Protein AF-A0A971PA32-F1 (afdb_monomer_lite)

Secondary structure (DSSP, 8-state):
-------------------PPPP-------------------------S---HHHHHHHHHHHHHHHHHHHHHHHHHHHHHHHHHHHHHHHHHHHHHHHHHHHHHHHHHHHHHHHHHHHHHHHHHHHHHHHHHHHHHHHHHHHHHH--HHHHHHHHHHTS-PPPPPTT--------TT----------SSS--HHHHHHHHHHHHHHHT--

Sequence (211 aa):
MDRLKENHWDTKELHYSSGRPSVGHPYENELGMLYPVNGSVVLKPVFNPDYDPAEKKSRKDMEEKRLRRVALLRQYKQKERGVSKKRLKESLAVIIAVAIVTGMFSVVLFRQAQIASLNFQNNATQRRIDTIRQETAQIREGLILGTDLEMIRREAMERLGMQKPGSNQIISSAKVSGDKLITGDSDSSIDVSPEALAKAKEDLAKYFSND

Radius of gyration: 54.16 Å; chains: 1; bounding box: 131×69×129 Å

Structure (mmCIF, N/CA/C/O backbone):
data_AF-A0A971PA32-F1
#
_entry.id   AF-A0A971PA32-F1
#
loop_
_atom_site.group_PDB
_atom_site.id
_atom_site.type_symbol
_atom_site.label_atom_id
_atom_site.label_alt_id
_atom_site.label_comp_id
_atom_site.label_asym_id
_atom_site.label_entity_id
_atom_site.label_seq_id
_atom_site.pdbx_PDB_ins_code
_atom_site.Cartn_x
_atom_site.Cartn_y
_atom_site.Cartn_z
_atom_site.occupancy
_atom_site.B_iso_or_equiv
_atom_site.auth_seq_id
_atom_site.auth_comp_id
_atom_site.auth_asym_id
_atom_site.auth_atom_id
_atom_site.pdbx_PDB_model_num
ATOM 1 N N . MET A 1 1 ? 3.398 -46.990 -12.236 1.00 42.78 1 MET A N 1
ATOM 2 C CA . MET A 1 1 ? 2.849 -45.620 -12.298 1.00 42.78 1 MET A CA 1
ATOM 3 C C . MET A 1 1 ? 3.795 -44.699 -11.530 1.00 42.78 1 MET A C 1
ATOM 5 O O . MET A 1 1 ? 3.464 -44.211 -10.462 1.00 42.78 1 MET A O 1
ATOM 9 N N . ASP A 1 2 ? 5.094 -44.737 -11.833 1.00 49.19 2 ASP A N 1
ATOM 10 C CA . ASP A 1 2 ? 5.786 -44.076 -12.969 1.00 49.19 2 ASP A CA 1
ATOM 11 C C . ASP A 1 2 ? 5.981 -42.584 -12.665 1.00 49.19 2 ASP A C 1
ATOM 13 O O . ASP A 1 2 ? 5.059 -41.793 -12.789 1.00 49.19 2 ASP A O 1
ATOM 17 N N . ARG A 1 3 ? 7.067 -42.208 -11.972 1.00 45.94 3 ARG A N 1
ATOM 18 C CA . ARG A 1 3 ? 8.389 -41.818 -12.522 1.00 45.94 3 ARG A CA 1
ATOM 19 C C . ARG A 1 3 ? 8.317 -40.769 -13.644 1.00 45.94 3 ARG A C 1
ATOM 21 O O . ARG A 1 3 ? 8.244 -41.123 -14.812 1.00 45.94 3 ARG A O 1
ATOM 28 N N . LEU A 1 4 ? 8.524 -39.507 -13.272 1.00 60.78 4 LEU A N 1
ATOM 29 C CA . LEU A 1 4 ? 9.090 -38.437 -14.109 1.00 60.78 4 LEU A CA 1
ATOM 30 C C . LEU A 1 4 ? 1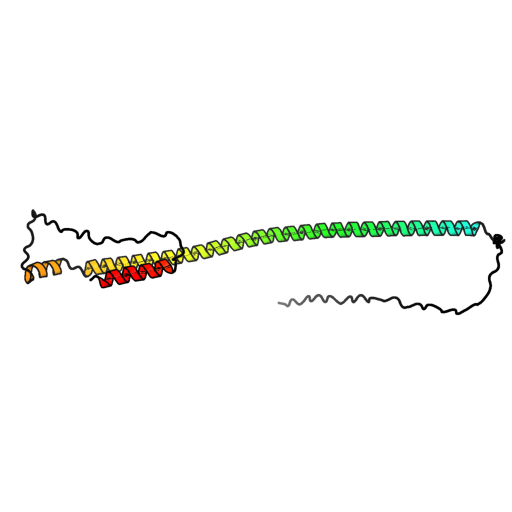0.077 -37.678 -13.192 1.00 60.78 4 LEU A C 1
ATOM 32 O O . LEU A 1 4 ? 9.632 -36.958 -12.306 1.00 60.78 4 LEU A O 1
ATOM 36 N N . LYS A 1 5 ? 11.372 -38.023 -13.091 1.00 55.06 5 LYS A N 1
ATOM 37 C CA . LYS A 1 5 ? 12.488 -37.769 -14.035 1.00 55.06 5 LYS A CA 1
ATOM 38 C C . LYS A 1 5 ? 12.437 -36.349 -14.607 1.00 55.06 5 LYS A C 1
ATOM 40 O O . LYS A 1 5 ? 11.559 -36.031 -15.395 1.00 55.06 5 LYS A O 1
ATOM 45 N N . GLU A 1 6 ? 13.193 -35.442 -13.988 1.00 51.97 6 GLU A N 1
ATOM 46 C CA . GLU A 1 6 ? 14.532 -35.005 -14.438 1.00 51.97 6 GLU A CA 1
ATOM 47 C C . GLU A 1 6 ? 14.468 -34.200 -15.736 1.00 51.97 6 GLU A C 1
ATOM 49 O O . GLU A 1 6 ? 14.174 -34.753 -16.784 1.00 51.97 6 GLU A O 1
ATOM 54 N N . ASN A 1 7 ? 14.807 -32.912 -15.655 1.00 55.75 7 ASN A N 1
ATOM 55 C CA . ASN A 1 7 ? 15.466 -32.180 -16.737 1.00 55.75 7 ASN A CA 1
ATOM 56 C C . ASN A 1 7 ? 16.301 -31.052 -16.123 1.00 55.75 7 ASN A C 1
ATOM 58 O O . ASN A 1 7 ? 15.887 -29.900 -16.006 1.00 55.75 7 ASN A O 1
ATOM 62 N N . HIS A 1 8 ? 17.484 -31.464 -15.678 1.00 45.81 8 HIS A N 1
ATOM 63 C CA . HIS A 1 8 ? 18.607 -30.634 -15.278 1.00 45.81 8 HIS A CA 1
ATOM 64 C C . HIS A 1 8 ? 19.266 -30.127 -16.570 1.00 45.81 8 HIS A C 1
ATOM 66 O O . HIS A 1 8 ? 19.929 -30.895 -17.264 1.00 45.81 8 HIS A O 1
ATOM 72 N N . TRP A 1 9 ? 19.055 -28.863 -16.940 1.00 54.72 9 TRP A N 1
ATOM 73 C CA . TRP A 1 9 ? 19.806 -28.266 -18.046 1.00 54.72 9 TRP A CA 1
ATOM 74 C C . TRP A 1 9 ? 21.094 -27.650 -17.509 1.00 54.72 9 TRP A C 1
ATOM 76 O O . TRP A 1 9 ? 21.122 -26.566 -16.935 1.00 54.72 9 TRP A O 1
ATOM 86 N N . ASP A 1 10 ? 22.142 -28.443 -17.688 1.00 52.53 10 ASP A N 1
ATOM 87 C CA . ASP A 1 10 ? 23.564 -28.155 -17.580 1.00 52.53 10 ASP A CA 1
ATOM 88 C C . ASP A 1 10 ? 23.972 -27.082 -18.613 1.00 52.53 10 ASP A C 1
ATOM 90 O O . ASP A 1 10 ? 24.213 -27.376 -19.787 1.00 52.53 10 ASP A O 1
ATOM 94 N N . THR A 1 11 ? 24.002 -25.807 -18.211 1.00 59.69 11 THR A N 1
ATOM 95 C CA . THR A 1 11 ? 24.609 -24.740 -19.021 1.00 59.69 11 THR A CA 1
ATOM 96 C C . THR A 1 11 ? 26.100 -24.680 -18.746 1.00 59.69 11 THR A C 1
ATOM 98 O O . THR A 1 11 ? 26.569 -23.969 -17.857 1.00 59.69 11 THR A O 1
ATOM 101 N N . LYS A 1 12 ? 26.822 -25.446 -19.561 1.00 57.75 12 LYS A N 1
ATOM 102 C CA . LYS A 1 12 ? 28.273 -25.433 -19.675 1.00 57.75 12 LYS A CA 1
ATOM 103 C C . LYS A 1 12 ? 28.801 -24.055 -20.069 1.00 57.75 12 LYS A C 1
ATOM 105 O O . LYS A 1 12 ? 28.351 -23.421 -21.021 1.00 57.75 12 LYS A O 1
ATOM 110 N N . GLU A 1 13 ? 29.792 -23.671 -19.286 1.00 52.81 13 GLU A N 1
ATOM 111 C CA . GLU A 1 13 ? 30.886 -22.735 -19.500 1.00 52.81 13 GLU A CA 1
ATOM 112 C C . GLU A 1 13 ? 31.172 -22.332 -20.957 1.00 52.81 13 GLU A C 1
ATOM 114 O O . GLU A 1 13 ? 31.497 -23.155 -21.811 1.00 52.81 13 GLU A O 1
ATOM 119 N N . LEU A 1 14 ? 31.205 -21.020 -21.198 1.00 57.50 14 LEU A N 1
ATOM 120 C CA . LEU A 1 14 ? 32.007 -20.427 -22.266 1.00 57.50 14 LEU A CA 1
ATOM 121 C C . LEU A 1 14 ? 32.913 -19.358 -21.652 1.00 57.50 14 LEU A C 1
ATOM 123 O O . LEU A 1 14 ? 32.605 -18.166 -21.629 1.00 57.50 14 LEU A O 1
ATOM 127 N N . HIS A 1 15 ? 34.052 -19.823 -21.139 1.00 49.38 15 HIS A N 1
ATOM 128 C CA . HIS A 1 15 ? 35.220 -19.003 -20.846 1.00 49.38 15 HIS A CA 1
ATOM 129 C C . HIS A 1 15 ? 35.745 -18.386 -22.152 1.00 49.38 15 HIS A C 1
ATOM 131 O O . HIS A 1 15 ? 36.401 -19.052 -22.953 1.00 49.38 15 HIS A O 1
ATOM 137 N N . TYR A 1 16 ? 35.483 -17.097 -22.374 1.00 52.44 16 TYR A N 1
ATOM 138 C CA . TYR A 1 16 ? 36.156 -16.344 -23.431 1.00 52.44 16 TYR A CA 1
ATOM 139 C C . TYR A 1 16 ? 37.547 -15.920 -22.948 1.00 52.44 16 TYR A C 1
ATOM 141 O O . TYR A 1 16 ? 37.713 -14.993 -22.157 1.00 52.44 16 TYR A O 1
ATOM 149 N N . SER A 1 17 ? 38.546 -16.646 -23.445 1.00 54.28 17 SER A N 1
ATOM 150 C CA . SER A 1 17 ? 39.972 -16.353 -23.334 1.00 54.28 17 SER A CA 1
ATOM 151 C C . SER A 1 17 ? 40.297 -14.983 -23.944 1.00 54.28 17 SER A C 1
ATOM 153 O O . SER A 1 17 ? 40.213 -14.776 -25.156 1.00 54.28 17 SER A O 1
ATOM 155 N N . SER A 1 18 ? 40.666 -14.024 -23.094 1.00 53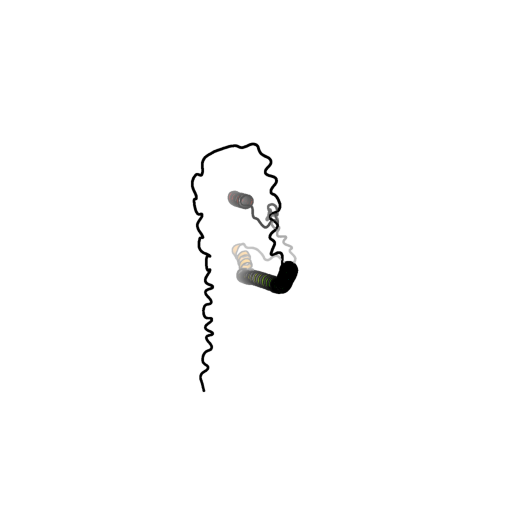.91 18 SER A N 1
ATOM 156 C CA . SER A 1 18 ? 41.221 -12.735 -23.497 1.00 53.91 18 SER A CA 1
ATOM 157 C C . SER A 1 18 ? 42.687 -12.913 -23.909 1.00 53.91 18 SER A C 1
ATOM 159 O O . SER A 1 18 ? 43.599 -12.789 -23.088 1.00 53.91 18 SER A O 1
ATOM 161 N N . GLY A 1 19 ? 42.920 -13.214 -25.186 1.00 51.59 19 GLY A N 1
ATOM 162 C CA . GLY A 1 19 ? 44.254 -13.194 -25.781 1.00 51.59 19 GLY A CA 1
ATOM 163 C C . GLY A 1 19 ? 44.817 -11.770 -25.815 1.00 51.59 19 GLY A C 1
ATOM 164 O O . GLY A 1 19 ? 44.317 -10.912 -26.541 1.00 51.59 19 GLY A O 1
ATOM 165 N N . ARG A 1 20 ? 45.863 -11.519 -25.021 1.00 56.06 20 ARG A N 1
ATOM 166 C CA . ARG A 1 20 ? 46.717 -10.327 -25.126 1.00 56.06 20 ARG A CA 1
ATOM 167 C C . ARG A 1 20 ? 47.599 -10.455 -26.378 1.00 56.06 20 ARG A C 1
ATOM 169 O O . ARG A 1 20 ? 48.248 -11.490 -26.517 1.00 56.06 20 ARG A O 1
ATOM 176 N N . PRO A 1 21 ? 47.699 -9.446 -27.257 1.00 57.38 21 PRO A N 1
ATOM 177 C CA . PRO A 1 21 ? 48.760 -9.417 -28.254 1.00 57.38 21 PRO A CA 1
ATOM 178 C C . PRO A 1 21 ? 50.098 -9.063 -27.593 1.00 57.38 21 PRO A C 1
ATOM 180 O O . PRO A 1 21 ? 50.196 -8.122 -26.802 1.00 57.38 21 PRO A O 1
ATOM 183 N N . SER A 1 22 ? 51.108 -9.873 -27.905 1.00 56.53 22 SER A N 1
ATOM 184 C CA . SER A 1 22 ? 52.475 -9.782 -27.414 1.00 56.53 22 SER A CA 1
ATOM 185 C C . SER A 1 22 ? 53.249 -8.612 -28.020 1.00 56.53 22 SER A C 1
ATOM 187 O O . SER A 1 22 ? 53.037 -8.196 -29.156 1.00 56.53 22 SER A O 1
ATOM 189 N N . VAL A 1 23 ? 54.194 -8.160 -27.207 1.00 54.50 23 VAL A N 1
ATOM 190 C CA . VAL A 1 23 ? 55.272 -7.195 -27.416 1.00 54.50 23 VAL A CA 1
ATOM 191 C C . VAL A 1 23 ? 56.055 -7.443 -28.715 1.00 54.50 23 VAL A C 1
ATOM 193 O O . VAL A 1 23 ? 56.453 -8.570 -28.996 1.00 54.50 23 VAL A O 1
ATOM 196 N N . GLY A 1 24 ? 56.319 -6.370 -29.465 1.00 47.28 24 GLY A N 1
ATOM 197 C CA . GLY A 1 24 ? 57.355 -6.292 -30.497 1.00 47.28 24 GLY A CA 1
ATOM 198 C C . GLY A 1 24 ? 58.313 -5.151 -30.150 1.00 47.28 24 GLY A C 1
ATOM 199 O O . GLY A 1 24 ? 57.875 -4.020 -29.959 1.00 47.28 24 GLY A O 1
ATOM 200 N N . HIS A 1 25 ? 59.589 -5.495 -29.995 1.00 52.44 25 HIS A N 1
ATOM 201 C CA . HIS A 1 25 ? 60.685 -4.676 -29.474 1.00 52.44 25 HIS A CA 1
ATOM 202 C C . HIS A 1 25 ? 61.025 -3.424 -30.311 1.00 52.44 25 HIS A C 1
ATOM 204 O O . HIS A 1 25 ? 60.922 -3.472 -31.538 1.00 52.44 25 HIS A O 1
ATOM 210 N N . PRO A 1 26 ? 61.528 -2.348 -29.672 1.00 47.47 26 PRO A N 1
ATOM 211 C CA . PRO A 1 26 ? 62.292 -1.298 -30.334 1.00 47.47 26 PRO A CA 1
ATOM 212 C C . PRO A 1 26 ? 63.748 -1.759 -30.512 1.00 47.47 26 PRO A C 1
ATOM 214 O O . PRO A 1 26 ? 64.411 -2.117 -29.542 1.00 47.47 26 PRO A O 1
ATOM 217 N N . TYR A 1 27 ? 64.246 -1.772 -31.745 1.00 54.97 27 TYR A N 1
ATOM 218 C CA . TYR A 1 27 ? 65.678 -1.905 -32.016 1.00 54.97 27 TYR A CA 1
ATOM 219 C C . TYR A 1 27 ? 66.334 -0.536 -31.838 1.00 54.97 27 TYR A C 1
ATOM 221 O O . TYR A 1 27 ? 66.024 0.421 -32.551 1.00 54.97 27 TYR A O 1
ATOM 229 N N . GLU A 1 28 ? 67.214 -0.476 -30.845 1.00 45.22 28 GLU A N 1
ATOM 230 C CA . GLU A 1 28 ? 68.300 0.485 -30.722 1.00 45.22 28 GLU A CA 1
ATOM 231 C C . GLU A 1 28 ? 69.225 0.354 -31.931 1.00 45.22 28 GLU A C 1
ATOM 233 O O . GLU A 1 28 ? 69.790 -0.714 -32.149 1.00 45.22 28 GLU A O 1
ATOM 238 N N . ASN A 1 29 ? 69.438 1.445 -32.665 1.00 53.19 29 ASN A N 1
ATOM 239 C CA . ASN A 1 29 ? 70.636 1.603 -33.479 1.00 53.19 29 ASN A CA 1
ATOM 240 C C . ASN A 1 29 ? 71.317 2.902 -33.039 1.00 53.19 29 ASN A C 1
ATOM 242 O O . ASN A 1 29 ? 70.805 4.002 -33.260 1.00 53.19 29 ASN A O 1
ATOM 246 N N . GLU A 1 30 ? 72.451 2.731 -32.368 1.00 44.03 30 GLU A N 1
ATOM 247 C CA . GLU A 1 30 ? 73.356 3.774 -31.913 1.00 44.03 30 GLU A CA 1
ATOM 248 C C . GLU A 1 30 ? 74.009 4.556 -33.066 1.00 44.03 30 GLU A C 1
ATOM 250 O O . GLU A 1 30 ? 74.267 4.036 -34.150 1.00 44.03 30 GLU A O 1
ATOM 255 N N . LEU A 1 31 ? 74.295 5.825 -32.759 1.00 51.50 31 LEU A N 1
ATOM 256 C CA . LEU A 1 31 ? 75.411 6.658 -33.217 1.00 51.50 31 LEU A CA 1
ATOM 257 C C . LEU A 1 31 ? 76.049 6.366 -34.592 1.00 51.50 31 LEU A C 1
ATOM 259 O O . LEU A 1 31 ? 77.024 5.631 -34.721 1.00 51.50 31 LEU A O 1
ATOM 263 N N . GLY A 1 32 ? 75.631 7.161 -35.579 1.00 45.06 32 GLY A N 1
ATOM 264 C CA . GLY A 1 32 ? 76.468 7.598 -36.697 1.00 45.06 32 GLY A CA 1
ATOM 265 C C . GLY A 1 32 ? 76.735 9.097 -36.578 1.00 45.06 32 GLY A C 1
ATOM 266 O O . GLY A 1 32 ? 75.875 9.921 -36.874 1.00 45.06 32 GLY A O 1
ATOM 267 N N . MET A 1 33 ? 77.918 9.437 -36.082 1.00 46.09 33 MET A N 1
ATOM 268 C CA . MET A 1 33 ? 78.450 10.790 -35.950 1.00 46.09 33 MET A CA 1
ATOM 269 C C . MET A 1 33 ? 78.760 11.421 -37.332 1.00 46.09 33 MET A C 1
ATOM 271 O O . MET A 1 33 ? 79.215 10.721 -38.231 1.00 46.09 33 MET A O 1
ATOM 275 N N . LEU A 1 34 ? 78.644 12.758 -37.406 1.00 40.59 34 LEU A N 1
ATOM 276 C CA . LEU A 1 34 ? 79.416 13.704 -38.246 1.00 40.59 34 LEU A CA 1
ATOM 277 C C . LEU A 1 34 ? 78.994 14.027 -39.707 1.00 40.59 34 LEU A C 1
ATOM 279 O O . LEU A 1 34 ? 79.259 13.288 -40.647 1.00 40.59 34 LEU A O 1
ATOM 283 N N . TYR A 1 35 ? 78.452 15.243 -39.882 1.00 45.59 35 TYR A N 1
ATOM 284 C CA . TYR A 1 35 ? 79.022 16.429 -40.578 1.00 45.59 35 TYR A CA 1
ATOM 285 C C . TYR A 1 35 ? 77.940 17.234 -41.331 1.00 45.59 35 TYR A C 1
ATOM 287 O O . TYR A 1 35 ? 77.071 16.649 -41.976 1.00 45.59 35 TYR A O 1
ATOM 295 N N . PRO A 1 36 ? 77.986 18.582 -41.293 1.00 62.78 36 PRO A N 1
ATOM 296 C CA . PRO A 1 36 ? 77.083 19.427 -42.058 1.00 62.78 36 PRO A CA 1
ATOM 297 C C . PRO A 1 36 ? 77.660 19.673 -43.455 1.00 62.78 36 PRO A C 1
ATOM 299 O O . PRO A 1 36 ? 78.808 20.092 -43.588 1.00 62.78 36 PRO A O 1
ATOM 302 N N . VAL A 1 37 ? 76.856 19.495 -44.501 1.00 48.84 37 VAL A N 1
ATOM 303 C CA . VAL A 1 37 ? 77.174 20.051 -45.820 1.00 48.84 37 VAL A CA 1
ATOM 304 C C . VAL A 1 37 ? 75.933 20.736 -46.366 1.00 48.84 37 VAL A C 1
ATOM 306 O O . VAL A 1 37 ? 74.958 20.108 -46.770 1.00 48.84 37 VAL A O 1
ATOM 309 N N . ASN A 1 38 ? 76.006 22.066 -46.340 1.00 53.59 38 ASN A N 1
ATOM 310 C CA . ASN A 1 38 ? 75.235 22.961 -47.183 1.00 53.59 38 ASN A CA 1
ATOM 311 C C . ASN A 1 38 ? 75.319 22.466 -48.628 1.00 53.59 38 ASN A C 1
ATOM 313 O O . ASN A 1 38 ? 76.373 22.515 -49.259 1.00 53.59 38 ASN A O 1
ATOM 317 N N . GLY A 1 39 ? 74.201 21.994 -49.146 1.00 47.22 39 GLY A N 1
ATOM 318 C CA . GLY A 1 39 ? 74.078 21.574 -50.525 1.00 47.22 39 GLY A CA 1
ATOM 319 C C . GLY A 1 39 ? 72.635 21.192 -50.741 1.00 47.22 39 GLY A C 1
ATOM 320 O O . GLY A 1 39 ? 72.145 20.238 -50.144 1.00 47.22 39 GLY A O 1
ATOM 321 N N . SER A 1 40 ? 71.931 21.965 -51.555 1.00 53.31 40 SER A N 1
ATOM 322 C CA . SER A 1 40 ? 70.645 21.582 -52.113 1.00 53.31 40 SER A CA 1
ATOM 323 C C . SER A 1 40 ? 70.826 20.267 -52.872 1.00 53.31 40 SER A C 1
ATOM 325 O O . SER A 1 40 ? 71.133 20.247 -54.064 1.00 53.31 40 SER A O 1
ATOM 327 N N . VAL A 1 41 ? 70.642 19.143 -52.177 1.00 49.53 41 VAL A N 1
ATOM 328 C CA . VAL A 1 41 ? 70.475 17.846 -52.821 1.00 49.53 41 VAL A CA 1
ATOM 329 C C . VAL A 1 41 ? 69.098 17.893 -53.459 1.00 49.53 41 VAL A C 1
ATOM 331 O O . VAL A 1 41 ? 68.083 17.519 -52.873 1.00 49.53 41 VAL A O 1
ATOM 334 N N . VAL A 1 42 ? 69.064 18.423 -54.678 1.00 57.16 42 VAL A N 1
ATOM 335 C CA . VAL A 1 42 ? 68.014 18.122 -55.636 1.00 57.16 42 VAL A CA 1
ATOM 336 C C . VAL A 1 42 ? 68.048 16.606 -55.780 1.00 57.16 42 VAL A C 1
ATOM 338 O O . VAL A 1 42 ? 68.897 16.059 -56.485 1.00 57.16 42 VAL A O 1
ATOM 341 N N . LEU A 1 43 ? 67.165 15.922 -55.050 1.00 53.62 43 LEU A N 1
ATOM 342 C CA . LEU A 1 43 ? 66.815 14.536 -55.311 1.00 53.62 43 LEU A CA 1
ATOM 343 C C . LEU A 1 43 ? 66.316 14.512 -56.753 1.00 53.62 43 LEU A C 1
ATOM 345 O O . LEU A 1 43 ? 65.156 14.817 -57.030 1.00 53.62 43 LEU A O 1
ATOM 349 N N . LYS A 1 44 ? 67.221 14.217 -57.693 1.00 53.50 44 LYS A N 1
ATOM 350 C CA . LYS A 1 44 ? 66.822 13.819 -59.036 1.00 53.50 44 LYS A CA 1
ATOM 351 C C . LYS A 1 44 ? 65.817 12.688 -58.832 1.00 53.50 44 LYS A C 1
ATOM 353 O O . LYS A 1 44 ? 66.129 11.771 -58.066 1.00 53.50 44 LYS A O 1
ATOM 358 N N . PRO A 1 45 ? 64.620 12.751 -59.442 1.00 57.69 45 PRO A N 1
ATOM 359 C CA . PRO A 1 45 ? 63.708 11.628 -59.377 1.00 57.69 45 PRO A CA 1
ATOM 360 C C . PRO A 1 45 ? 64.492 10.423 -59.881 1.00 57.69 45 PRO A C 1
ATOM 362 O O . PRO A 1 45 ? 64.990 10.436 -61.008 1.00 57.69 45 PRO A O 1
ATOM 365 N N . VAL A 1 46 ? 64.672 9.423 -59.019 1.00 55.41 46 VAL A N 1
ATOM 366 C CA . VAL A 1 46 ? 65.133 8.112 -59.454 1.00 55.41 46 VAL A CA 1
ATOM 367 C C . VAL A 1 46 ? 64.041 7.635 -60.397 1.00 55.41 46 VAL A C 1
ATOM 369 O O . VAL A 1 46 ? 62.964 7.215 -59.977 1.00 55.41 46 VAL A O 1
ATOM 372 N N . PHE A 1 47 ? 64.274 7.842 -61.689 1.00 58.09 47 PHE A N 1
ATOM 373 C CA . PHE A 1 47 ? 63.485 7.254 -62.745 1.00 58.09 47 PHE A CA 1
ATOM 374 C C . PHE A 1 47 ? 63.764 5.762 -62.651 1.00 58.09 47 PHE A C 1
ATOM 376 O O . PHE A 1 47 ? 64.776 5.293 -63.159 1.00 58.09 47 PHE A O 1
ATOM 383 N N . ASN A 1 48 ? 62.918 5.048 -61.908 1.00 56.97 48 ASN A N 1
ATOM 384 C CA . ASN A 1 48 ? 62.855 3.599 -61.982 1.00 56.97 48 ASN A CA 1
ATOM 385 C C . ASN A 1 48 ? 62.390 3.271 -63.408 1.00 56.97 48 ASN A C 1
ATOM 387 O O . ASN A 1 48 ? 61.239 3.583 -63.732 1.00 56.97 48 ASN A O 1
ATOM 391 N N . PRO A 1 49 ? 63.248 2.692 -64.266 1.00 55.00 49 PRO A N 1
ATOM 392 C CA . PRO A 1 49 ? 62.875 2.373 -65.641 1.00 55.00 49 PRO A CA 1
ATOM 393 C C . PRO A 1 49 ? 61.884 1.201 -65.725 1.00 55.00 49 PRO A C 1
ATOM 395 O O . PRO A 1 49 ? 61.307 0.977 -66.781 1.00 55.00 49 PRO A O 1
ATOM 398 N N . ASP A 1 50 ? 61.592 0.538 -64.605 1.00 58.12 50 ASP A N 1
ATOM 399 C CA . ASP A 1 50 ? 60.617 -0.551 -64.509 1.00 58.12 50 ASP A CA 1
ATOM 400 C C . ASP A 1 50 ? 59.250 -0.056 -64.011 1.00 58.12 50 ASP A C 1
ATOM 402 O O . ASP A 1 50 ? 58.608 -0.660 -63.152 1.00 58.12 50 ASP A O 1
ATOM 406 N N . TYR A 1 51 ? 58.798 1.098 -64.509 1.00 61.47 51 TYR A N 1
ATOM 407 C CA . TYR A 1 51 ? 57.433 1.549 -64.258 1.00 61.47 51 TYR A CA 1
ATOM 408 C C . TYR A 1 51 ? 56.469 0.842 -65.211 1.00 61.47 51 TYR A C 1
ATOM 410 O O . TYR A 1 51 ? 56.116 1.377 -66.263 1.00 61.47 51 TYR A O 1
ATOM 418 N N . ASP A 1 52 ? 56.028 -0.357 -64.833 1.00 66.19 52 ASP A N 1
ATOM 419 C CA . ASP A 1 52 ? 54.954 -1.040 -65.545 1.00 66.19 52 ASP A CA 1
ATOM 420 C C . ASP A 1 52 ? 53.613 -0.319 -65.264 1.00 66.19 52 ASP A C 1
ATOM 422 O O . ASP A 1 52 ? 53.125 -0.301 -64.123 1.00 66.19 52 ASP A O 1
ATOM 426 N N . PRO A 1 53 ? 52.968 0.304 -66.273 1.00 68.50 53 PRO A N 1
ATOM 427 C CA . PRO A 1 53 ? 51.670 0.955 -66.100 1.00 68.50 53 PRO A CA 1
ATOM 428 C C . PRO A 1 53 ? 50.576 -0.006 -65.597 1.00 68.50 53 PRO A C 1
ATOM 430 O O . PRO A 1 53 ? 49.587 0.458 -65.007 1.00 68.50 53 PRO A O 1
ATOM 433 N N . ALA A 1 54 ? 50.746 -1.322 -65.769 1.00 72.12 54 ALA A N 1
ATOM 434 C CA . ALA A 1 54 ? 49.847 -2.334 -65.226 1.00 72.12 54 ALA A CA 1
ATOM 435 C C . ALA A 1 54 ? 49.879 -2.385 -63.686 1.00 72.12 54 ALA A C 1
ATOM 437 O O . ALA A 1 54 ? 48.824 -2.515 -63.051 1.00 72.12 54 ALA A O 1
ATOM 438 N N . GLU A 1 55 ? 51.042 -2.181 -63.059 1.00 71.56 55 GLU A N 1
ATOM 439 C CA . GLU A 1 55 ? 51.164 -2.175 -61.598 1.00 71.56 55 GLU A CA 1
ATOM 440 C C . GLU A 1 55 ? 50.454 -0.974 -60.961 1.00 71.56 55 GLU A C 1
ATOM 442 O O . GLU A 1 55 ? 49.796 -1.112 -59.925 1.00 71.56 55 GLU A O 1
ATOM 447 N N . LYS A 1 56 ? 50.494 0.208 -61.595 1.00 73.88 56 LYS A N 1
ATOM 448 C CA . LYS A 1 56 ? 49.771 1.397 -61.098 1.00 73.88 56 LYS A CA 1
ATOM 449 C C . LYS A 1 56 ? 48.262 1.163 -61.066 1.00 73.88 56 LYS A C 1
ATOM 451 O O . LYS A 1 56 ? 47.593 1.569 -60.113 1.00 73.88 56 LYS A O 1
ATOM 456 N N . LYS A 1 57 ? 47.725 0.530 -62.112 1.00 77.81 57 LYS A N 1
ATOM 457 C CA . LYS A 1 57 ? 46.297 0.214 -62.210 1.00 77.81 57 LYS A CA 1
ATOM 458 C C . LYS A 1 57 ? 45.897 -0.809 -61.146 1.00 77.81 57 LYS A C 1
ATOM 460 O O . LYS A 1 57 ? 44.943 -0.572 -60.413 1.00 77.81 57 LYS A O 1
ATOM 465 N N . SER A 1 58 ? 46.705 -1.856 -60.967 1.00 79.88 58 SER A N 1
ATOM 466 C CA . SER A 1 58 ? 46.502 -2.869 -59.924 1.00 79.88 58 SER A CA 1
ATOM 467 C C . SER A 1 58 ? 46.506 -2.277 -58.504 1.00 79.88 58 SER A C 1
ATOM 469 O O . SER A 1 58 ? 45.646 -2.610 -57.685 1.00 79.88 58 SER A O 1
ATOM 471 N N . ARG A 1 59 ? 47.411 -1.329 -58.211 1.00 79.25 59 ARG A N 1
ATOM 472 C CA . ARG A 1 59 ? 47.455 -0.633 -56.909 1.00 79.25 59 ARG A CA 1
ATOM 473 C C . ARG A 1 59 ? 46.211 0.224 -56.666 1.00 79.25 59 ARG A C 1
ATOM 475 O O . ARG A 1 59 ? 45.631 0.133 -55.586 1.00 79.25 59 ARG A O 1
ATOM 482 N N . LYS A 1 60 ? 45.755 0.980 -57.671 1.00 82.38 60 LYS A N 1
ATOM 483 C CA . LYS A 1 60 ? 44.508 1.762 -57.585 1.00 82.38 60 LYS A CA 1
ATOM 484 C C . LYS A 1 60 ? 43.283 0.868 -57.386 1.00 82.38 60 LYS A C 1
ATOM 486 O O . LYS A 1 60 ? 42.486 1.119 -56.487 1.00 82.38 60 LYS A O 1
ATOM 491 N N . ASP A 1 61 ? 43.182 -0.223 -58.140 1.00 85.94 61 ASP A N 1
ATOM 492 C CA . ASP A 1 61 ? 42.079 -1.180 -58.015 1.00 85.94 61 ASP A CA 1
ATOM 493 C C . ASP A 1 61 ? 42.072 -1.857 -56.631 1.00 85.94 61 ASP A C 1
ATOM 495 O O . ASP A 1 61 ? 41.012 -2.123 -56.052 1.00 85.94 61 ASP A O 1
ATOM 499 N N . MET A 1 62 ? 43.251 -2.127 -56.061 1.00 82.69 62 MET A N 1
ATOM 500 C CA . MET A 1 62 ? 43.384 -2.674 -54.710 1.00 82.69 62 MET A CA 1
ATOM 501 C C . MET A 1 62 ? 42.976 -1.656 -53.637 1.00 82.69 62 MET A C 1
ATOM 503 O O . MET A 1 62 ? 42.288 -2.025 -52.679 1.00 82.69 62 MET A O 1
ATOM 507 N N . GLU A 1 63 ? 43.357 -0.389 -53.786 1.00 87.06 63 GLU A N 1
ATOM 508 C CA . GLU A 1 63 ? 42.944 0.696 -52.888 1.00 87.06 63 GLU A CA 1
ATOM 509 C C . GLU A 1 63 ? 41.433 0.931 -52.939 1.00 87.06 63 GLU A C 1
ATOM 511 O O . GLU A 1 63 ? 40.789 0.997 -51.888 1.00 87.06 63 GLU A O 1
ATOM 516 N N . GLU A 1 64 ? 40.833 0.941 -54.128 1.00 87.69 64 GLU A N 1
ATOM 517 C CA . GLU A 1 64 ? 39.381 1.051 -54.278 1.00 87.69 64 GLU A CA 1
ATOM 518 C C . GLU A 1 64 ? 38.647 -0.120 -53.615 1.00 87.69 64 GLU A C 1
ATOM 520 O O . GLU A 1 64 ? 37.668 0.082 -52.889 1.00 87.69 64 GLU A O 1
ATOM 525 N N . LYS A 1 65 ? 39.139 -1.354 -53.789 1.00 88.19 65 LYS A N 1
ATOM 526 C CA . LYS A 1 65 ? 38.581 -2.535 -53.108 1.00 88.19 65 LYS A CA 1
ATOM 527 C C . LYS A 1 65 ? 38.702 -2.422 -51.587 1.00 88.19 65 LYS A C 1
ATOM 529 O O . LYS A 1 65 ? 37.753 -2.766 -50.876 1.00 88.19 65 LYS A O 1
ATOM 534 N N . ARG A 1 66 ? 39.826 -1.911 -51.070 1.00 87.06 66 ARG A N 1
ATOM 535 C CA . ARG A 1 66 ? 40.026 -1.670 -49.628 1.00 87.06 66 ARG A CA 1
ATOM 536 C C . ARG A 1 66 ? 39.052 -0.621 -49.096 1.00 87.06 66 ARG A C 1
ATOM 538 O O . ARG A 1 66 ? 38.399 -0.872 -48.084 1.00 87.06 66 ARG A O 1
ATOM 545 N N . LEU A 1 67 ? 38.893 0.502 -49.793 1.00 90.12 67 LEU A N 1
ATOM 546 C CA . LEU A 1 67 ? 37.965 1.570 -49.413 1.00 90.12 67 LEU A CA 1
ATOM 547 C C . LEU A 1 67 ? 36.511 1.088 -49.414 1.00 90.12 67 LEU A C 1
ATOM 549 O O . LEU A 1 67 ? 35.793 1.315 -48.437 1.00 90.12 67 LEU A O 1
ATOM 553 N N . ARG A 1 68 ? 36.096 0.336 -50.443 1.00 88.69 68 ARG A N 1
ATOM 554 C CA . ARG A 1 68 ? 34.763 -0.291 -50.496 1.00 88.69 68 ARG A CA 1
ATOM 555 C C . ARG A 1 68 ? 34.542 -1.252 -49.327 1.00 88.69 68 ARG A C 1
ATOM 557 O O . ARG A 1 68 ? 33.478 -1.227 -48.708 1.00 88.69 68 ARG A O 1
ATOM 564 N N . ARG A 1 69 ? 35.553 -2.052 -48.968 1.00 87.31 69 ARG A N 1
ATOM 565 C CA . ARG A 1 69 ? 35.484 -2.980 -47.827 1.00 87.31 69 ARG A CA 1
ATOM 566 C C . ARG A 1 69 ? 35.348 -2.241 -46.495 1.00 87.31 69 ARG A C 1
ATOM 568 O O . ARG A 1 69 ? 34.512 -2.611 -45.675 1.00 87.31 69 ARG A O 1
ATOM 575 N N . VAL A 1 70 ? 36.119 -1.173 -46.288 1.00 90.12 70 VAL A N 1
ATOM 576 C CA . VAL A 1 70 ? 36.041 -0.343 -45.074 1.00 90.12 70 VAL A CA 1
ATOM 577 C C . VAL A 1 70 ? 34.692 0.375 -44.978 1.00 90.12 70 VAL A C 1
ATOM 579 O O . VAL A 1 70 ? 34.102 0.416 -43.897 1.00 90.12 70 VAL A O 1
ATOM 582 N N . ALA A 1 71 ? 34.169 0.897 -46.090 1.00 89.12 71 ALA A N 1
ATOM 583 C CA . ALA A 1 71 ? 32.852 1.528 -46.137 1.00 89.12 71 ALA A CA 1
ATOM 584 C C . ALA A 1 71 ? 31.730 0.535 -45.786 1.00 89.12 71 ALA A C 1
ATOM 586 O O . ALA A 1 71 ? 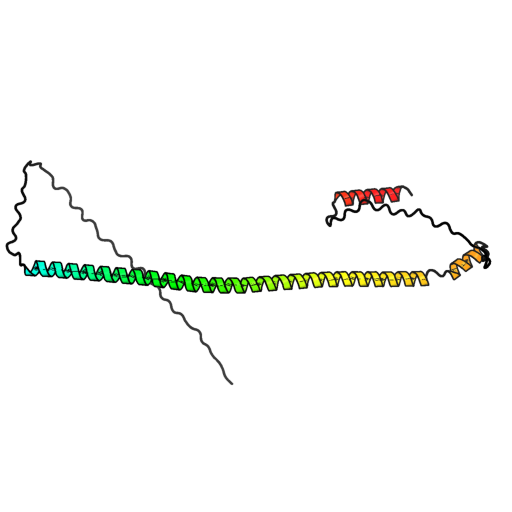30.883 0.848 -44.948 1.00 89.12 71 ALA A O 1
ATOM 587 N N . LEU A 1 72 ? 31.775 -0.684 -46.337 1.00 88.12 72 LEU A N 1
ATOM 588 C CA . LEU A 1 72 ? 30.851 -1.765 -45.980 1.00 88.12 72 LEU A CA 1
ATOM 589 C C . LEU A 1 72 ? 30.912 -2.087 -44.484 1.00 88.12 72 LEU A C 1
ATOM 591 O O . LEU A 1 72 ? 29.880 -2.088 -43.817 1.00 88.12 72 LEU A O 1
ATOM 595 N N . LEU A 1 73 ? 32.109 -2.286 -43.925 1.00 86.31 73 LEU A N 1
ATOM 596 C CA . LEU A 1 73 ? 32.278 -2.575 -42.496 1.00 86.31 73 LEU A CA 1
ATOM 597 C C . LEU A 1 73 ? 31.746 -1.446 -41.600 1.00 86.31 73 LEU A C 1
ATOM 599 O O . LEU A 1 73 ? 31.151 -1.717 -40.556 1.00 86.31 73 LEU A O 1
ATOM 603 N N . ARG A 1 74 ? 31.917 -0.178 -42.000 1.00 83.81 74 ARG A N 1
ATOM 604 C CA . ARG A 1 74 ? 31.330 0.967 -41.284 1.00 83.81 74 ARG A CA 1
ATOM 605 C C . ARG A 1 74 ? 29.803 0.936 -41.323 1.00 83.81 74 ARG A C 1
ATOM 607 O O . ARG A 1 74 ? 29.185 1.161 -40.285 1.00 83.81 74 ARG A O 1
ATOM 614 N N . GLN A 1 75 ? 29.202 0.615 -42.469 1.00 82.12 75 GLN A N 1
ATOM 615 C CA . GLN A 1 75 ? 27.747 0.477 -42.581 1.00 82.12 75 GLN A CA 1
ATOM 616 C C . GLN A 1 75 ? 27.212 -0.682 -41.730 1.00 82.12 75 GLN A C 1
ATOM 618 O O . GLN A 1 75 ? 26.210 -0.506 -41.037 1.00 82.12 75 GLN A O 1
ATOM 623 N N . TYR A 1 76 ? 27.889 -1.835 -41.713 1.00 79.50 76 TYR A N 1
ATOM 624 C CA . TYR A 1 76 ? 27.516 -2.959 -40.846 1.00 79.50 76 TYR A CA 1
ATOM 625 C C . TYR A 1 76 ? 27.590 -2.579 -39.362 1.00 79.50 76 TYR A C 1
ATOM 627 O O . TYR A 1 76 ? 26.595 -2.722 -38.654 1.00 79.50 76 TYR A O 1
ATOM 635 N N . LYS A 1 77 ? 28.692 -1.962 -38.912 1.00 77.56 77 LYS A N 1
ATOM 636 C CA . LYS A 1 77 ? 28.825 -1.480 -37.523 1.00 77.56 77 LYS A CA 1
ATOM 637 C C . LYS A 1 77 ? 27.763 -0.442 -37.142 1.00 77.56 77 LYS A C 1
ATOM 639 O O . LYS A 1 77 ? 27.300 -0.416 -36.003 1.00 77.56 77 LYS A O 1
ATOM 644 N N . GLN A 1 78 ? 27.370 0.437 -38.066 1.00 75.06 78 GLN A N 1
ATOM 645 C CA . GLN A 1 78 ? 26.296 1.406 -37.820 1.00 75.06 78 GLN A CA 1
ATOM 646 C C . GLN A 1 78 ? 24.926 0.726 -37.707 1.00 75.06 78 GLN A C 1
ATOM 648 O O . GLN A 1 78 ? 24.156 1.064 -36.804 1.00 75.06 78 GLN A O 1
ATOM 653 N N . LYS A 1 79 ? 24.637 -0.260 -38.565 1.00 71.06 79 LYS A N 1
ATOM 654 C CA . LYS A 1 79 ? 23.405 -1.059 -38.492 1.00 71.06 79 LYS A CA 1
ATOM 655 C C . LYS A 1 79 ? 23.329 -1.853 -37.185 1.00 71.06 79 LYS A C 1
ATOM 657 O O . LYS A 1 79 ? 22.299 -1.796 -36.521 1.00 71.06 79 LYS A O 1
ATOM 662 N N . GLU A 1 80 ? 24.416 -2.490 -36.756 1.00 69.88 80 GLU A N 1
ATOM 663 C CA . GLU A 1 80 ? 24.487 -3.216 -35.476 1.00 69.88 80 GLU A CA 1
ATOM 664 C C . GLU A 1 80 ? 24.207 -2.306 -34.272 1.00 69.88 80 GLU A C 1
ATOM 666 O O . GLU A 1 80 ? 23.384 -2.632 -33.413 1.00 69.88 80 GLU A O 1
ATOM 671 N N . ARG A 1 81 ? 24.818 -1.112 -34.238 1.00 68.75 81 ARG A N 1
ATOM 672 C CA . ARG A 1 81 ? 24.558 -0.113 -33.186 1.00 68.75 81 ARG A CA 1
ATOM 673 C C . ARG A 1 81 ? 23.106 0.370 -33.194 1.00 68.75 81 ARG A C 1
ATOM 675 O O . ARG A 1 81 ? 22.537 0.608 -32.129 1.00 68.75 81 ARG A O 1
ATOM 682 N N . GLY A 1 82 ? 22.503 0.510 -34.373 1.00 66.94 82 GLY A N 1
ATOM 683 C CA . GLY A 1 82 ? 21.094 0.876 -34.522 1.00 66.94 82 GLY A CA 1
ATOM 684 C C . GLY A 1 82 ? 20.141 -0.209 -34.017 1.00 66.94 82 GLY A C 1
ATOM 685 O O . GLY A 1 82 ? 19.187 0.100 -33.304 1.00 66.94 82 GLY A O 1
ATOM 686 N N . VAL A 1 83 ? 20.417 -1.476 -34.336 1.00 66.94 83 VAL A N 1
ATOM 687 C CA . VAL A 1 83 ? 19.603 -2.624 -33.902 1.00 66.94 83 VAL A CA 1
ATOM 688 C C . VAL A 1 83 ? 19.704 -2.830 -32.389 1.00 66.94 83 VAL A C 1
ATOM 690 O O . VAL A 1 83 ? 18.678 -3.017 -31.739 1.00 66.94 83 VAL A O 1
ATOM 693 N N . SER A 1 84 ? 20.902 -2.709 -31.809 1.00 69.88 84 SER A N 1
ATOM 694 C CA . SER A 1 84 ? 21.104 -2.841 -30.359 1.00 69.88 84 SER A CA 1
ATOM 695 C C . SER A 1 84 ? 20.337 -1.768 -29.570 1.00 69.88 84 SER A C 1
ATOM 697 O O . SER A 1 84 ? 19.603 -2.087 -28.637 1.00 69.88 84 SER A O 1
ATOM 699 N N . LYS A 1 85 ? 20.375 -0.501 -30.014 1.00 75.38 85 LYS A N 1
ATOM 700 C CA . LYS A 1 85 ? 19.596 0.583 -29.384 1.00 75.38 85 LYS A CA 1
ATOM 701 C C . LYS A 1 85 ? 18.083 0.377 -29.482 1.00 75.38 85 LYS A C 1
ATOM 703 O O . LYS A 1 85 ? 17.370 0.737 -28.550 1.00 75.38 85 LYS A O 1
ATOM 708 N N . LYS A 1 86 ? 17.584 -0.169 -30.595 1.00 77.69 86 LYS A N 1
ATOM 709 C CA . LYS A 1 86 ? 16.151 -0.466 -30.758 1.00 77.69 86 LYS A CA 1
ATOM 710 C C . LYS A 1 86 ? 15.701 -1.574 -29.805 1.00 77.69 86 LYS A C 1
ATOM 712 O O . LYS A 1 86 ? 14.726 -1.375 -29.093 1.00 77.69 86 LYS A O 1
ATOM 717 N N . ARG A 1 87 ? 16.468 -2.666 -29.719 1.00 80.38 87 ARG A N 1
ATOM 718 C CA . ARG A 1 87 ? 16.188 -3.777 -28.795 1.00 80.38 87 ARG A CA 1
ATOM 719 C C . ARG A 1 87 ? 16.233 -3.342 -27.330 1.00 80.38 87 ARG A C 1
ATOM 721 O O . ARG A 1 87 ? 15.360 -3.726 -26.568 1.00 80.38 87 ARG A O 1
ATOM 728 N N . LEU A 1 88 ? 17.191 -2.486 -26.958 1.00 81.75 88 LEU A N 1
ATOM 729 C CA . LEU A 1 88 ? 17.271 -1.928 -25.603 1.00 81.75 88 LEU A CA 1
ATOM 730 C C . LEU A 1 88 ? 16.070 -1.041 -25.253 1.00 81.75 88 LEU A C 1
ATOM 732 O O . LEU A 1 88 ? 15.573 -1.095 -24.132 1.00 81.75 88 LEU A O 1
ATOM 736 N N . LYS A 1 89 ? 15.587 -0.226 -26.199 1.00 87.44 89 LYS A N 1
ATOM 737 C CA . LYS A 1 89 ? 14.379 0.588 -25.989 1.00 87.44 89 LYS A CA 1
ATOM 738 C C . LYS A 1 89 ? 13.138 -0.280 -25.802 1.00 87.44 89 LYS A C 1
ATOM 740 O O . LYS A 1 89 ? 12.319 0.021 -24.943 1.00 87.44 89 LYS A O 1
ATOM 745 N N . GLU A 1 90 ? 13.022 -1.347 -26.583 1.00 86.62 90 GLU A N 1
ATOM 746 C CA . GLU A 1 90 ? 11.911 -2.291 -26.495 1.00 86.62 90 GLU A CA 1
ATOM 747 C C . GLU A 1 90 ? 11.929 -3.056 -25.165 1.00 86.62 90 GLU A C 1
ATOM 749 O O . GLU A 1 90 ? 10.925 -3.069 -24.455 1.00 86.62 90 GLU A O 1
ATOM 754 N N . SER A 1 91 ? 13.087 -3.578 -24.744 1.00 88.88 91 SER A N 1
ATOM 755 C CA . SER A 1 91 ? 13.218 -4.224 -23.433 1.00 88.88 91 SER A CA 1
ATOM 756 C C . SER A 1 91 ? 12.946 -3.258 -22.279 1.00 88.88 91 SER A C 1
ATOM 758 O O . SER A 1 91 ? 12.289 -3.628 -21.310 1.00 88.88 91 SER A O 1
ATOM 760 N N . LEU A 1 92 ? 13.409 -2.008 -22.381 1.00 92.94 92 LEU A N 1
ATOM 761 C CA . LEU A 1 92 ? 13.164 -0.993 -21.357 1.00 92.94 92 LEU A CA 1
ATOM 762 C C . LEU A 1 92 ? 11.672 -0.652 -21.252 1.00 92.94 92 LEU A C 1
ATOM 764 O O . LEU A 1 92 ? 11.159 -0.525 -20.144 1.00 92.94 92 LEU A O 1
ATOM 768 N N . ALA A 1 93 ? 10.967 -0.550 -22.381 1.00 92.81 93 ALA A N 1
ATOM 769 C CA . ALA A 1 93 ? 9.527 -0.310 -22.395 1.00 92.81 93 ALA A CA 1
ATOM 770 C C . ALA A 1 93 ? 8.757 -1.439 -21.693 1.00 92.81 93 ALA A C 1
ATOM 772 O O . ALA A 1 93 ? 7.868 -1.163 -20.889 1.00 92.81 93 ALA A O 1
ATOM 773 N N . VAL A 1 94 ? 9.141 -2.698 -21.932 1.00 94.56 94 VAL A N 1
ATOM 774 C CA . VAL A 1 94 ? 8.543 -3.857 -21.249 1.00 94.56 94 VAL A CA 1
ATOM 775 C C . VAL A 1 94 ? 8.825 -3.821 -19.746 1.00 94.56 94 VAL A C 1
ATOM 777 O O . VAL A 1 94 ? 7.903 -3.997 -18.953 1.00 94.56 94 VAL A O 1
ATOM 780 N N . ILE A 1 95 ? 10.063 -3.533 -19.333 1.00 95.94 95 ILE A N 1
ATOM 781 C CA . ILE A 1 95 ? 10.424 -3.428 -17.909 1.00 95.94 95 ILE A CA 1
ATOM 782 C C . ILE A 1 95 ? 9.607 -2.330 -17.219 1.00 95.94 95 ILE A C 1
ATOM 784 O O . ILE A 1 95 ? 9.070 -2.557 -16.137 1.00 95.94 95 ILE A O 1
ATOM 788 N N . ILE A 1 96 ? 9.468 -1.162 -17.852 1.00 96.44 96 ILE A N 1
ATOM 789 C CA . ILE A 1 96 ? 8.661 -0.058 -17.318 1.00 96.44 96 ILE A CA 1
ATOM 790 C C . ILE A 1 96 ? 7.190 -0.471 -17.208 1.00 96.44 96 ILE A C 1
ATOM 792 O O . ILE A 1 96 ? 6.567 -0.212 -16.182 1.00 96.44 96 ILE A O 1
ATOM 796 N N . ALA A 1 97 ? 6.638 -1.152 -18.215 1.00 96.25 97 ALA A N 1
ATOM 797 C CA . ALA A 1 97 ? 5.260 -1.636 -18.164 1.00 96.25 97 ALA A CA 1
ATOM 798 C C . ALA A 1 97 ? 5.041 -2.609 -16.992 1.00 96.25 97 ALA A C 1
ATOM 800 O O . ALA A 1 97 ? 4.086 -2.454 -16.230 1.00 96.25 97 ALA A O 1
ATOM 801 N N . VAL A 1 98 ? 5.956 -3.561 -16.790 1.00 96.88 98 VAL A N 1
ATOM 802 C CA . VAL A 1 98 ? 5.901 -4.498 -15.656 1.00 96.88 98 VAL A CA 1
ATOM 803 C C . VAL A 1 98 ? 6.038 -3.760 -14.321 1.00 96.88 98 VAL A C 1
ATOM 805 O O . VAL A 1 98 ? 5.300 -4.060 -13.380 1.00 96.88 98 VAL A O 1
ATOM 808 N N . ALA A 1 99 ? 6.925 -2.766 -14.235 1.00 97.25 99 ALA A N 1
ATOM 809 C CA . ALA A 1 99 ? 7.093 -1.945 -13.038 1.00 97.25 99 ALA A CA 1
ATOM 810 C C . ALA A 1 99 ? 5.820 -1.155 -12.697 1.00 97.25 99 ALA A C 1
ATOM 812 O O . ALA A 1 99 ? 5.431 -1.105 -11.532 1.00 97.25 99 ALA A O 1
ATOM 813 N N . ILE A 1 100 ? 5.130 -0.599 -13.699 1.00 97.62 100 ILE A N 1
ATOM 814 C CA . ILE A 1 100 ? 3.853 0.104 -13.508 1.00 97.62 100 ILE A CA 1
ATOM 815 C C . ILE A 1 100 ? 2.790 -0.857 -12.973 1.00 97.62 100 ILE A C 1
ATOM 817 O O . ILE A 1 100 ? 2.161 -0.560 -11.959 1.00 97.62 100 ILE A O 1
ATOM 821 N N . VAL A 1 101 ? 2.616 -2.024 -13.601 1.00 97.25 101 VAL A N 1
ATOM 822 C CA . VAL A 1 101 ? 1.614 -3.016 -13.169 1.00 97.25 101 VAL A CA 1
ATOM 823 C C . VAL A 1 101 ? 1.897 -3.494 -11.743 1.00 97.25 101 VAL A C 1
ATOM 825 O O . VAL A 1 101 ? 0.996 -3.530 -10.905 1.00 97.25 101 VAL A O 1
ATOM 828 N N . THR A 1 102 ? 3.160 -3.790 -11.438 1.00 97.31 102 THR A N 1
ATOM 829 C CA . THR A 1 102 ? 3.586 -4.212 -10.094 1.00 97.31 102 THR A CA 1
ATOM 830 C C . THR A 1 102 ? 3.378 -3.098 -9.068 1.00 97.31 102 THR A C 1
ATOM 832 O O . THR A 1 102 ? 2.913 -3.355 -7.955 1.00 97.31 102 THR A O 1
ATOM 835 N N . GLY A 1 103 ? 3.666 -1.849 -9.441 1.00 97.44 103 GLY A N 1
ATOM 836 C CA . GLY A 1 103 ? 3.432 -0.676 -8.603 1.00 97.44 103 GLY A CA 1
ATOM 837 C C . GLY A 1 103 ? 1.951 -0.493 -8.282 1.00 97.44 103 GLY A C 1
ATOM 838 O O . GLY A 1 103 ? 1.590 -0.337 -7.117 1.00 97.44 103 GLY A O 1
ATOM 839 N N . MET A 1 104 ? 1.079 -0.605 -9.287 1.00 96.88 104 MET A N 1
ATOM 840 C CA . MET A 1 104 ? -0.372 -0.549 -9.086 1.00 96.88 104 MET A CA 1
ATOM 841 C C . MET A 1 104 ? -0.849 -1.658 -8.143 1.00 96.88 104 MET A C 1
ATOM 843 O O . MET A 1 104 ? -1.610 -1.388 -7.213 1.00 96.88 104 MET A O 1
ATOM 847 N N . PHE A 1 105 ? -0.362 -2.887 -8.330 1.00 97.00 105 PHE A N 1
ATOM 848 C CA . PHE A 1 105 ? -0.719 -4.011 -7.465 1.00 97.00 105 PHE A CA 1
ATOM 849 C C . PHE A 1 105 ? -0.262 -3.793 -6.016 1.00 97.00 105 PHE A C 1
ATOM 851 O O . PHE A 1 105 ? -1.024 -4.016 -5.076 1.00 97.00 105 PHE A O 1
ATOM 858 N N . SER A 1 106 ? 0.949 -3.265 -5.828 1.00 96.38 106 SER A N 1
ATOM 859 C CA . SER A 1 106 ? 1.496 -2.936 -4.506 1.00 96.38 106 SER A CA 1
ATOM 860 C C . SER A 1 106 ? 0.645 -1.890 -3.777 1.00 96.38 106 SER A C 1
ATOM 862 O O . SER A 1 106 ? 0.368 -2.042 -2.587 1.00 96.38 106 SER A O 1
ATOM 864 N N . VAL A 1 107 ? 0.164 -0.861 -4.486 1.00 96.69 107 VAL A N 1
ATOM 865 C CA . VAL A 1 107 ? -0.728 0.162 -3.910 1.00 96.69 107 VAL A CA 1
ATOM 866 C C . VAL A 1 107 ? -2.052 -0.451 -3.456 1.00 96.69 107 VAL A C 1
ATOM 868 O O . VAL A 1 107 ? -2.532 -0.141 -2.363 1.00 96.69 107 VAL A O 1
ATOM 871 N N . VAL A 1 108 ? -2.636 -1.339 -4.263 1.00 96.00 108 VAL A N 1
ATOM 872 C CA . VAL A 1 108 ? -3.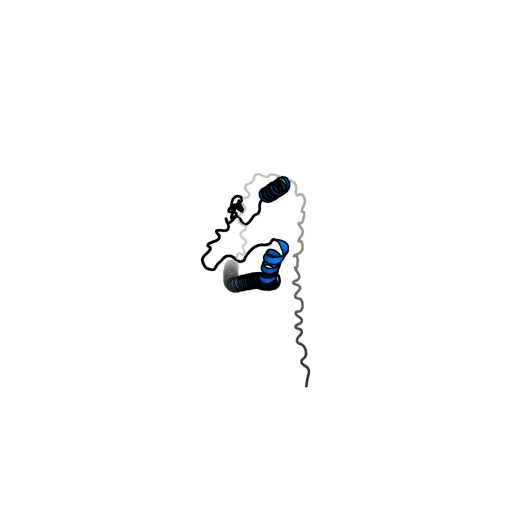883 -2.032 -3.910 1.00 96.00 108 VAL A CA 1
ATOM 873 C C . VAL A 1 108 ? -3.694 -2.886 -2.655 1.00 96.00 108 VAL A C 1
ATOM 875 O O . VAL A 1 108 ? -4.502 -2.788 -1.732 1.00 96.00 108 VAL A O 1
ATOM 878 N N . LEU A 1 109 ? -2.615 -3.668 -2.580 1.00 95.62 109 LEU A N 1
ATOM 879 C CA . LEU A 1 109 ? -2.308 -4.483 -1.401 1.00 95.62 109 LEU A CA 1
ATOM 880 C C . LEU A 1 109 ? -2.113 -3.625 -0.147 1.00 95.62 109 LEU A C 1
ATOM 882 O O . LEU A 1 109 ? -2.664 -3.941 0.907 1.00 95.62 109 LEU A O 1
ATOM 886 N N . PHE A 1 110 ? -1.389 -2.510 -0.263 1.00 96.31 110 PHE A N 1
ATOM 887 C CA . PHE A 1 110 ? -1.182 -1.590 0.854 1.00 96.31 110 PHE A CA 1
ATOM 888 C C . PHE A 1 110 ? -2.505 -1.011 1.372 1.00 96.31 110 PHE A C 1
ATOM 890 O O . PHE A 1 110 ? -2.747 -0.989 2.579 1.00 96.31 110 PHE A O 1
ATOM 897 N N . ARG A 1 111 ? -3.408 -0.609 0.468 1.00 94.25 111 ARG A N 1
ATOM 898 C CA . ARG A 1 111 ? -4.751 -0.139 0.842 1.00 94.25 111 ARG A CA 1
ATOM 899 C C . ARG A 1 111 ? -5.573 -1.229 1.525 1.00 94.25 111 ARG A C 1
ATOM 901 O O . ARG A 1 111 ? -6.217 -0.945 2.531 1.00 94.25 111 ARG A O 1
ATOM 908 N N . GLN A 1 112 ? -5.529 -2.465 1.030 1.00 93.56 112 GLN A N 1
ATOM 909 C CA . GLN A 1 112 ? -6.238 -3.582 1.661 1.00 93.56 112 GLN A CA 1
ATOM 910 C C . GLN A 1 112 ? -5.710 -3.874 3.071 1.00 93.56 112 GLN A C 1
ATOM 912 O O . GLN A 1 112 ? -6.506 -4.054 3.992 1.00 93.56 112 GLN A O 1
ATOM 917 N N . ALA A 1 113 ? -4.390 -3.841 3.270 1.00 92.12 113 ALA A N 1
ATOM 918 C CA . ALA A 1 113 ? -3.784 -4.015 4.589 1.00 92.12 113 ALA A CA 1
ATOM 919 C C . ALA A 1 113 ? -4.195 -2.900 5.569 1.00 92.12 113 ALA A C 1
ATOM 921 O O . ALA A 1 113 ? -4.509 -3.178 6.728 1.00 92.12 113 ALA A O 1
ATOM 922 N N . GLN A 1 114 ? -4.259 -1.647 5.105 1.00 93.88 114 GLN A N 1
ATOM 923 C CA . GLN A 1 114 ? -4.758 -0.530 5.914 1.00 93.88 114 GLN A CA 1
ATOM 924 C C . GLN A 1 114 ? -6.223 -0.719 6.317 1.00 93.88 114 GLN A C 1
ATOM 926 O O . GLN A 1 114 ? -6.550 -0.562 7.491 1.00 93.88 114 GLN A O 1
ATOM 931 N N . ILE A 1 115 ? -7.094 -1.090 5.373 1.00 91.88 115 ILE A N 1
ATOM 932 C CA . ILE A 1 115 ? -8.514 -1.350 5.656 1.00 91.88 115 ILE A CA 1
ATOM 933 C C . ILE A 1 115 ? -8.656 -2.484 6.674 1.00 91.88 115 ILE A C 1
ATOM 935 O O . ILE A 1 115 ? -9.431 -2.363 7.619 1.00 91.88 115 ILE A O 1
ATOM 939 N N . ALA A 1 116 ? -7.886 -3.563 6.526 1.00 92.06 116 ALA A N 1
ATOM 940 C CA . ALA A 1 116 ? -7.892 -4.662 7.485 1.00 92.06 116 ALA A CA 1
ATOM 941 C C . ALA A 1 116 ? -7.486 -4.188 8.890 1.00 92.06 116 ALA A C 1
ATOM 943 O O . ALA A 1 116 ? -8.191 -4.475 9.855 1.00 92.06 116 ALA A O 1
ATOM 944 N N . SER A 1 117 ? -6.408 -3.405 9.005 1.00 90.94 117 SER A N 1
ATOM 945 C CA . SER A 1 117 ? -5.972 -2.820 10.281 1.00 90.94 117 SER A CA 1
ATOM 946 C C . SER A 1 117 ? -7.053 -1.935 10.912 1.00 90.94 117 SER A C 1
ATOM 948 O O . SER A 1 117 ? -7.369 -2.092 12.092 1.00 90.94 117 SER A O 1
ATOM 950 N N . LEU A 1 118 ? -7.685 -1.063 10.121 1.00 91.94 118 LEU A N 1
ATOM 951 C CA . LEU A 1 118 ? -8.785 -0.212 10.583 1.00 91.94 118 LEU A CA 1
ATOM 952 C C . LEU A 1 118 ? -9.992 -1.037 11.040 1.00 91.94 118 LEU A C 1
ATOM 954 O O . LEU A 1 118 ? -10.586 -0.738 12.072 1.00 91.94 118 LEU A O 1
ATOM 958 N N . ASN A 1 119 ? -10.329 -2.111 10.327 1.00 92.81 119 ASN A N 1
ATOM 959 C CA . ASN A 1 119 ? -11.411 -3.010 10.719 1.00 92.81 119 ASN A CA 1
ATOM 960 C C . ASN A 1 119 ? -11.111 -3.726 12.040 1.00 92.81 119 ASN A C 1
ATOM 962 O O . ASN A 1 119 ? -12.007 -3.851 12.875 1.00 92.81 119 ASN A O 1
ATOM 966 N N . PHE A 1 120 ? -9.867 -4.157 12.264 1.00 93.19 120 PHE A N 1
ATOM 967 C CA . PHE A 1 120 ? -9.467 -4.731 13.550 1.00 93.19 120 PHE A CA 1
ATOM 968 C C . PHE A 1 120 ? -9.579 -3.715 14.686 1.00 93.19 120 PHE A C 1
ATOM 970 O O . PHE A 1 120 ? -10.116 -4.050 15.742 1.00 93.19 120 PHE A O 1
ATOM 977 N N . GLN A 1 121 ? -9.139 -2.475 14.464 1.00 92.88 121 GLN A N 1
ATOM 978 C CA . GLN A 1 121 ? -9.266 -1.401 15.452 1.00 92.88 121 GLN A CA 1
ATOM 979 C C . GLN A 1 121 ? -10.733 -1.082 15.754 1.00 92.88 121 GLN A C 1
ATOM 981 O O . GLN A 1 121 ? -11.118 -1.034 16.920 1.00 92.88 121 GLN A O 1
ATOM 986 N N . ASN A 1 122 ? -11.575 -0.957 14.727 1.00 93.44 122 ASN A N 1
ATOM 987 C CA . ASN A 1 122 ? -13.010 -0.734 14.899 1.00 93.44 122 ASN A CA 1
ATOM 988 C C . ASN A 1 122 ? -13.676 -1.879 15.663 1.00 93.44 122 ASN A C 1
ATOM 990 O O . ASN A 1 122 ? -14.456 -1.627 16.576 1.00 93.44 122 ASN A O 1
ATOM 994 N N . ASN A 1 123 ? -13.350 -3.132 15.341 1.00 94.25 123 ASN A N 1
ATOM 995 C CA . ASN A 1 123 ? -13.908 -4.282 16.049 1.00 94.25 123 ASN A CA 1
ATOM 996 C C . ASN A 1 123 ? -13.450 -4.311 17.516 1.00 94.25 123 ASN A C 1
ATOM 998 O O . ASN A 1 123 ? -14.259 -4.555 18.406 1.00 94.25 123 ASN A O 1
ATOM 1002 N N . ALA A 1 124 ? -12.179 -4.008 17.787 1.00 94.00 124 ALA A N 1
ATOM 1003 C CA . ALA A 1 124 ? -11.664 -3.918 19.151 1.00 94.00 124 ALA A CA 1
ATOM 1004 C C . ALA A 1 124 ? -12.366 -2.812 19.956 1.00 94.00 124 ALA A C 1
ATOM 1006 O O . ALA A 1 124 ? -12.772 -3.046 21.094 1.00 94.00 124 ALA A O 1
ATOM 1007 N N . THR A 1 125 ? -12.561 -1.635 19.360 1.00 92.75 125 THR A N 1
ATOM 1008 C CA . THR A 1 125 ? -13.314 -0.533 19.976 1.00 92.75 125 THR A CA 1
ATOM 1009 C C . THR A 1 125 ? -14.772 -0.917 20.209 1.00 92.75 125 THR A C 1
ATOM 1011 O O . THR A 1 125 ? -15.290 -0.686 21.298 1.00 92.75 125 THR A O 1
ATOM 1014 N N . GLN A 1 126 ? -15.416 -1.572 19.241 1.00 94.56 126 GLN A N 1
ATOM 1015 C CA . GLN A 1 126 ? -16.794 -2.040 19.378 1.00 94.56 126 GLN A CA 1
ATOM 1016 C C . GLN A 1 126 ? -16.939 -3.029 20.538 1.00 94.56 126 GLN A C 1
ATOM 1018 O O . GLN A 1 126 ? -17.830 -2.870 21.365 1.00 94.56 126 GLN A O 1
ATOM 1023 N N . ARG A 1 127 ? -16.009 -3.984 20.672 1.00 93.88 127 ARG A N 1
ATOM 1024 C CA . ARG A 1 127 ? -15.991 -4.914 21.811 1.00 93.88 127 ARG A CA 1
ATOM 1025 C C . ARG A 1 127 ? -15.874 -4.185 23.144 1.00 93.88 127 ARG A C 1
ATOM 1027 O O . ARG A 1 127 ? -16.588 -4.534 24.071 1.00 93.88 127 ARG A O 1
ATOM 1034 N N . ARG A 1 128 ? -15.019 -3.159 23.241 1.00 94.75 128 ARG A N 1
ATOM 1035 C CA . ARG A 1 128 ? -14.899 -2.343 24.464 1.00 94.75 128 ARG A CA 1
ATOM 1036 C C . ARG A 1 128 ? -16.207 -1.629 24.797 1.00 94.75 128 ARG A C 1
ATOM 1038 O O . ARG A 1 128 ? -16.607 -1.621 25.954 1.00 94.75 128 ARG A O 1
ATOM 1045 N N . ILE A 1 129 ? -16.879 -1.061 23.793 1.00 93.38 129 ILE A N 1
ATOM 1046 C CA . ILE A 1 129 ? -18.194 -0.429 23.972 1.00 93.38 129 ILE A CA 1
ATOM 1047 C C . ILE A 1 129 ? -19.207 -1.452 24.491 1.00 93.38 129 ILE A C 1
ATOM 1049 O O . ILE A 1 129 ? -19.950 -1.156 25.425 1.00 93.38 129 ILE A O 1
ATOM 1053 N N . ASP A 1 130 ? -19.227 -2.652 23.916 1.00 95.44 130 ASP A N 1
ATOM 1054 C CA . ASP A 1 130 ? -20.155 -3.704 24.325 1.00 95.44 130 ASP A CA 1
ATOM 1055 C C . ASP A 1 130 ? -19.862 -4.196 25.751 1.00 95.44 130 ASP A C 1
ATOM 1057 O O . ASP A 1 130 ? -20.798 -4.378 26.530 1.00 95.44 130 ASP A O 1
ATOM 1061 N N . THR A 1 131 ? -18.588 -4.311 26.139 1.00 96.12 131 THR A N 1
ATOM 1062 C CA . THR A 1 131 ? -18.185 -4.605 27.524 1.00 96.12 131 THR A CA 1
ATOM 1063 C C . THR A 1 131 ? -18.668 -3.524 28.489 1.00 96.12 131 THR A C 1
ATOM 1065 O O . THR A 1 131 ? -19.353 -3.843 29.454 1.00 96.12 131 THR A O 1
ATOM 1068 N N . ILE A 1 132 ? -18.418 -2.242 28.198 1.00 93.88 132 ILE A N 1
ATOM 1069 C CA . ILE A 1 132 ? -18.877 -1.129 29.050 1.00 93.88 132 ILE A CA 1
ATOM 1070 C C . ILE A 1 132 ? -20.407 -1.119 29.164 1.00 93.88 132 ILE A C 1
ATOM 1072 O O . ILE A 1 132 ? -20.961 -0.856 30.232 1.00 93.88 132 ILE A O 1
ATOM 1076 N N . ARG A 1 133 ? -21.123 -1.421 28.075 1.00 93.44 133 ARG A N 1
ATOM 1077 C CA . ARG A 1 133 ? -22.589 -1.530 28.097 1.00 93.44 133 ARG A CA 1
ATOM 1078 C C . ARG A 1 133 ? -23.063 -2.669 28.993 1.00 93.44 133 ARG A C 1
ATOM 1080 O O . ARG A 1 133 ? -24.034 -2.479 29.722 1.00 93.44 133 ARG A O 1
ATOM 1087 N N . GLN A 1 134 ? -22.395 -3.820 28.953 1.00 95.38 134 GLN A N 1
ATOM 1088 C CA . GLN A 1 134 ? -22.692 -4.944 29.842 1.00 95.38 134 GLN A CA 1
ATOM 1089 C C . GLN A 1 134 ? -22.412 -4.593 31.304 1.00 95.38 134 GLN A C 1
ATOM 1091 O O . GLN A 1 134 ? -23.275 -4.821 32.146 1.00 95.38 134 GLN A O 1
ATOM 1096 N N . GLU A 1 135 ? -21.270 -3.972 31.599 1.00 94.50 135 GLU A N 1
ATOM 1097 C CA . GLU A 1 135 ? -20.937 -3.492 32.946 1.00 94.50 135 GLU A CA 1
ATOM 1098 C C . GLU A 1 135 ? -21.975 -2.483 33.446 1.00 94.50 135 GLU A C 1
ATOM 1100 O O . GLU A 1 135 ? -22.479 -2.602 34.558 1.00 94.50 135 GLU A O 1
ATOM 1105 N N . THR A 1 136 ? -22.383 -1.533 32.603 1.00 92.75 136 THR A N 1
ATOM 1106 C CA . THR A 1 136 ? -23.420 -0.550 32.952 1.00 92.75 136 THR A CA 1
ATOM 1107 C C . THR A 1 136 ? -24.763 -1.226 33.223 1.00 92.75 136 THR A C 1
ATOM 1109 O O . THR A 1 136 ? -25.475 -0.837 34.148 1.00 92.75 136 THR A O 1
ATOM 1112 N N . ALA A 1 137 ? -25.128 -2.239 32.432 1.00 92.12 137 ALA A N 1
ATOM 1113 C CA . ALA A 1 137 ? -26.347 -3.009 32.650 1.00 92.12 137 ALA A CA 1
ATOM 1114 C C . ALA A 1 137 ? -26.294 -3.780 33.977 1.00 92.12 137 ALA A C 1
ATOM 1116 O O . ALA A 1 137 ? -27.256 -3.719 34.738 1.00 92.12 137 ALA A O 1
ATOM 1117 N N . GLN A 1 138 ? -25.162 -4.417 34.290 1.00 92.44 138 GLN A N 1
ATOM 1118 C CA . GLN A 1 138 ? -24.949 -5.114 35.561 1.00 92.44 138 GLN A CA 1
ATOM 1119 C C . GLN A 1 138 ? -24.969 -4.160 36.754 1.00 92.44 138 GLN A C 1
ATOM 1121 O O . GLN A 1 138 ? -25.616 -4.454 37.753 1.00 92.44 138 GLN A O 1
ATOM 1126 N N . ILE A 1 139 ? -24.316 -2.998 36.656 1.00 88.69 139 ILE A N 1
ATOM 1127 C CA . ILE A 1 139 ? -24.364 -1.966 37.699 1.00 88.69 139 ILE A CA 1
ATOM 1128 C C . ILE A 1 139 ? -25.802 -1.498 37.890 1.00 88.69 139 ILE A C 1
ATOM 1130 O O . ILE A 1 139 ? -26.259 -1.386 39.020 1.00 88.69 139 ILE A O 1
ATOM 1134 N N . ARG A 1 140 ? -26.542 -1.252 36.803 1.00 87.62 140 ARG A N 1
ATOM 1135 C CA . ARG A 1 140 ? -27.944 -0.834 36.880 1.00 87.62 140 ARG A CA 1
ATOM 1136 C C . ARG A 1 140 ? -28.816 -1.900 37.535 1.00 87.62 140 ARG A C 1
ATOM 1138 O O . ARG A 1 140 ? -29.665 -1.554 38.349 1.00 87.62 140 ARG A O 1
ATOM 1145 N N . GLU A 1 141 ? -28.613 -3.165 37.198 1.00 86.94 141 GLU A N 1
ATOM 1146 C CA . GLU A 1 141 ? -29.318 -4.286 37.818 1.00 86.94 141 GLU A CA 1
ATOM 1147 C C . GLU A 1 141 ? -28.959 -4.416 39.302 1.00 86.94 141 GLU A C 1
ATOM 1149 O O . GLU A 1 141 ? -29.851 -4.465 40.143 1.00 86.94 141 GLU A O 1
ATOM 1154 N N . GLY A 1 142 ? -27.672 -4.349 39.644 1.00 84.75 142 GLY A N 1
ATOM 1155 C CA . GLY A 1 142 ? -27.196 -4.328 41.026 1.00 84.75 142 GLY A CA 1
ATOM 1156 C C . GLY A 1 142 ? -27.725 -3.134 41.817 1.00 84.75 142 GLY A C 1
ATOM 1157 O O . GLY A 1 142 ? -28.042 -3.273 42.992 1.00 84.75 142 GLY A O 1
ATOM 1158 N N . LEU A 1 143 ? -27.899 -1.978 41.178 1.00 82.81 143 LEU A N 1
ATOM 1159 C CA . LEU A 1 143 ? -28.496 -0.801 41.796 1.00 82.81 143 LEU A CA 1
ATOM 1160 C C . LEU A 1 143 ? -29.998 -0.996 42.004 1.00 82.81 143 LEU A C 1
ATOM 1162 O O . LEU A 1 143 ? -30.502 -0.640 43.056 1.00 82.81 143 LEU A O 1
ATOM 1166 N N . ILE A 1 144 ? -30.717 -1.607 41.063 1.00 80.69 144 ILE A N 1
ATOM 1167 C CA . ILE A 1 144 ? -32.136 -1.949 41.249 1.00 80.69 144 ILE A CA 1
ATOM 1168 C C . ILE A 1 144 ? -32.309 -2.973 42.382 1.00 80.69 144 ILE A C 1
ATOM 1170 O O . ILE A 1 144 ? -33.226 -2.833 43.184 1.00 80.69 144 ILE A O 1
ATOM 1174 N N . LEU A 1 145 ? -31.425 -3.970 42.471 1.00 78.19 145 LEU A N 1
ATOM 1175 C CA . LEU A 1 145 ? -31.467 -5.006 43.508 1.00 78.19 145 LEU A CA 1
ATOM 1176 C C . LEU A 1 145 ? -31.013 -4.492 44.883 1.00 78.19 145 LEU A C 1
ATOM 1178 O O . LEU A 1 145 ? -31.582 -4.876 45.899 1.00 78.19 145 LEU A O 1
ATOM 1182 N N . GLY A 1 146 ? -29.981 -3.647 44.925 1.00 69.19 146 GLY A N 1
ATOM 1183 C CA . GLY A 1 146 ? -29.406 -3.098 46.155 1.00 69.19 146 GLY A CA 1
ATOM 1184 C C . GLY A 1 146 ? -30.144 -1.869 46.680 1.00 69.19 146 GLY A C 1
ATOM 1185 O O . GLY A 1 146 ? -30.146 -1.618 47.883 1.00 69.19 146 GLY A O 1
ATOM 1186 N N . THR A 1 147 ? -30.819 -1.121 45.804 1.00 67.19 147 THR A N 1
ATOM 1187 C CA . THR A 1 147 ? -31.730 -0.048 46.209 1.00 67.19 147 THR A CA 1
ATOM 1188 C C . THR A 1 147 ? -33.088 -0.663 46.523 1.00 67.19 147 THR A C 1
ATOM 1190 O O . THR A 1 147 ? -34.071 -0.443 45.815 1.00 67.19 147 THR A O 1
ATOM 1193 N N . ASP A 1 148 ? -33.155 -1.433 47.609 1.00 66.81 148 ASP A N 1
ATOM 1194 C CA . ASP A 1 148 ? -34.435 -1.763 48.220 1.00 66.81 148 ASP A CA 1
ATOM 1195 C C . ASP A 1 148 ? -35.001 -0.477 48.847 1.00 66.81 148 ASP A C 1
ATOM 1197 O O . ASP A 1 148 ? -34.817 -0.161 50.026 1.00 66.81 148 ASP A O 1
ATOM 1201 N N . LEU A 1 149 ? -35.651 0.324 48.001 1.00 68.88 149 LEU A N 1
ATOM 1202 C CA . LEU A 1 149 ? -36.378 1.529 48.391 1.00 68.88 149 LEU A CA 1
ATOM 1203 C C . LEU A 1 149 ? -37.403 1.219 49.484 1.00 68.88 149 LEU A C 1
ATOM 1205 O O . LEU A 1 149 ? -37.713 2.108 50.277 1.00 68.88 149 LEU A O 1
ATOM 1209 N N . GLU A 1 150 ? -37.898 -0.019 49.560 1.00 69.44 150 GLU A N 1
ATOM 1210 C CA . GLU A 1 150 ? -38.820 -0.444 50.604 1.00 69.44 150 GLU A CA 1
ATOM 1211 C C . GLU A 1 150 ? -38.095 -0.681 51.933 1.00 69.44 150 GLU A C 1
ATOM 1213 O O . GLU A 1 150 ? -38.637 -0.318 52.976 1.00 69.44 150 GLU A O 1
ATOM 1218 N N . MET A 1 151 ? -36.859 -1.190 51.921 1.00 73.94 151 MET A N 1
ATOM 1219 C CA . MET A 1 151 ? -36.012 -1.272 53.119 1.00 73.94 151 MET A CA 1
ATOM 1220 C C . MET A 1 151 ? -35.666 0.119 53.656 1.00 73.94 151 MET A C 1
ATOM 1222 O O . MET A 1 151 ? -35.899 0.379 54.835 1.00 73.94 151 MET A O 1
ATOM 1226 N N . ILE A 1 152 ? -35.198 1.039 52.802 1.00 72.94 152 ILE A N 1
ATOM 1227 C CA . ILE A 1 152 ? -34.904 2.429 53.208 1.00 72.94 152 ILE A CA 1
ATOM 1228 C C . ILE A 1 152 ? -36.167 3.093 53.767 1.00 72.94 152 ILE A C 1
ATOM 1230 O O . ILE A 1 152 ? -36.136 3.754 54.805 1.00 72.94 152 ILE A O 1
ATOM 1234 N N . ARG A 1 153 ? -37.306 2.891 53.102 1.00 73.12 153 ARG A N 1
ATOM 1235 C CA . ARG A 1 153 ? -38.610 3.390 53.543 1.00 73.12 153 ARG A CA 1
ATOM 1236 C C . ARG A 1 153 ? -39.018 2.799 54.892 1.00 73.12 153 ARG A C 1
ATOM 1238 O O . ARG A 1 153 ? -39.527 3.539 55.732 1.00 73.12 153 ARG A O 1
ATOM 1245 N N . ARG A 1 154 ? -38.811 1.500 55.115 1.00 77.12 154 ARG A N 1
ATOM 1246 C CA . ARG A 1 154 ? -39.141 0.825 56.376 1.00 77.12 154 ARG A CA 1
ATOM 1247 C C . ARG A 1 154 ? -38.241 1.312 57.509 1.00 77.12 154 ARG A C 1
ATOM 1249 O O . ARG A 1 154 ? -38.751 1.689 58.556 1.00 77.12 154 ARG A O 1
ATOM 1256 N N . GLU A 1 155 ? -36.942 1.425 57.268 1.00 79.44 155 GLU A N 1
ATOM 1257 C CA . GLU A 1 155 ? -35.982 1.932 58.246 1.00 79.44 155 GLU A CA 1
ATOM 1258 C C . GLU A 1 155 ? -36.224 3.413 58.588 1.00 79.44 155 GLU A C 1
ATOM 1260 O O . GLU A 1 155 ? -36.180 3.792 59.758 1.00 79.44 155 GLU A O 1
ATOM 1265 N N . ALA A 1 156 ? -36.586 4.247 57.609 1.00 76.38 156 ALA A N 1
ATOM 1266 C CA . ALA A 1 156 ? -36.963 5.640 57.849 1.00 76.38 156 ALA A CA 1
ATOM 1267 C C . ALA A 1 156 ? -38.257 5.776 58.675 1.00 76.38 156 ALA A C 1
ATOM 1269 O O . ALA A 1 156 ? -38.347 6.641 59.549 1.00 76.38 156 ALA A O 1
ATOM 1270 N N . MET A 1 157 ? -39.253 4.916 58.439 1.00 78.56 157 MET A N 1
ATOM 1271 C CA . MET A 1 157 ? -40.484 4.912 59.238 1.00 78.56 157 MET A CA 1
ATOM 1272 C C . MET A 1 157 ? -40.242 4.384 60.659 1.00 78.56 157 MET A C 1
ATOM 1274 O O . MET A 1 157 ? -40.730 4.978 61.617 1.00 78.56 157 MET A O 1
ATOM 1278 N N . GLU A 1 158 ? -39.481 3.296 60.809 1.00 81.81 158 GLU A N 1
ATOM 1279 C CA . GLU A 1 158 ? -39.294 2.606 62.093 1.00 81.81 158 GLU A CA 1
ATOM 1280 C C . GLU A 1 158 ? -38.222 3.245 62.987 1.00 81.81 158 GLU A C 1
ATOM 1282 O O . GLU A 1 158 ? -38.433 3.363 64.192 1.00 81.81 158 GLU A O 1
ATOM 1287 N N . ARG A 1 159 ? -37.079 3.673 62.432 1.00 78.62 159 ARG A N 1
ATOM 1288 C CA . ARG A 1 159 ? -35.960 4.231 63.217 1.00 78.62 159 ARG A CA 1
ATOM 1289 C C . ARG A 1 159 ? -35.973 5.749 63.308 1.00 78.62 159 ARG A C 1
ATOM 1291 O O . ARG A 1 159 ? -35.600 6.294 64.341 1.00 78.62 159 ARG A O 1
ATOM 1298 N N . LEU A 1 160 ? -36.374 6.431 62.237 1.00 77.06 160 LEU A N 1
ATOM 1299 C CA . LEU A 1 160 ? -36.367 7.899 62.173 1.00 77.06 160 LEU A CA 1
ATOM 1300 C C . LEU A 1 160 ? -37.746 8.511 62.456 1.00 77.06 160 LEU A C 1
ATOM 1302 O O . LEU A 1 160 ? -37.877 9.732 62.487 1.00 77.06 160 LEU A O 1
ATOM 1306 N N . GLY A 1 161 ? -38.775 7.680 62.663 1.00 76.38 161 GLY A N 1
ATOM 1307 C CA . GLY A 1 161 ? -40.137 8.136 62.944 1.00 76.38 161 GLY A CA 1
ATOM 1308 C C . GLY A 1 161 ? -40.765 8.930 61.795 1.00 76.38 161 GLY A C 1
ATOM 1309 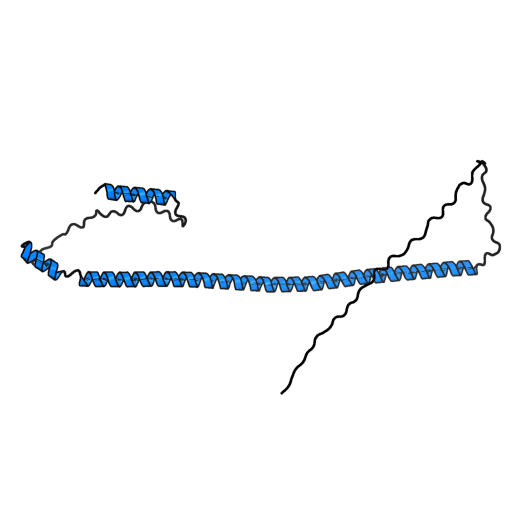O O . GLY A 1 161 ? -41.718 9.679 62.015 1.00 76.38 161 GLY A O 1
ATOM 1310 N N . MET A 1 162 ? -40.237 8.808 60.571 1.00 76.31 162 MET A N 1
ATOM 1311 C CA . MET A 1 162 ? -40.776 9.525 59.420 1.00 76.31 162 MET A CA 1
ATOM 1312 C C . MET A 1 162 ? -42.161 8.980 59.066 1.00 76.31 162 MET A C 1
ATOM 1314 O O . MET A 1 162 ? -42.335 7.784 58.848 1.00 76.31 162 MET A O 1
ATOM 1318 N N . GLN A 1 163 ? -43.162 9.853 58.954 1.00 71.94 163 GLN A N 1
ATOM 1319 C CA . GLN A 1 163 ? -44.476 9.467 58.442 1.00 71.94 163 GLN A CA 1
ATOM 1320 C C . GLN A 1 163 ? -44.502 9.501 56.915 1.00 71.94 163 GLN A C 1
ATOM 1322 O O . GLN A 1 163 ? -43.899 10.365 56.277 1.00 71.94 163 GLN A O 1
ATOM 1327 N N . LYS A 1 164 ? -45.240 8.557 56.319 1.00 70.94 164 LYS A N 1
ATOM 1328 C CA . LYS A 1 164 ? -45.490 8.548 54.876 1.00 70.94 164 LYS A CA 1
ATOM 1329 C C . LYS A 1 164 ? -46.231 9.845 54.504 1.00 70.94 164 LYS A C 1
ATOM 1331 O O . LYS A 1 164 ? -47.308 10.070 55.056 1.00 70.94 164 LYS A O 1
ATOM 1336 N N . PRO A 1 165 ? -45.705 10.673 53.587 1.00 69.06 165 PRO A N 1
ATOM 1337 C CA . PRO A 1 165 ? -46.413 11.869 53.151 1.00 69.06 165 PRO A CA 1
ATOM 1338 C C . PRO A 1 165 ? -47.753 11.490 52.515 1.00 69.06 165 PRO A C 1
ATOM 1340 O O . PRO A 1 165 ? -47.857 10.486 51.804 1.00 69.06 165 PRO A O 1
ATOM 1343 N N . GLY A 1 166 ? -48.791 12.277 52.803 1.00 71.25 166 GLY A N 1
ATOM 1344 C CA . GLY A 1 166 ? -50.120 12.076 52.224 1.00 71.25 166 GLY A CA 1
ATOM 1345 C C . GLY A 1 166 ? -50.098 12.264 50.704 1.00 71.25 166 GLY A C 1
ATOM 1346 O O . GLY A 1 166 ? -49.255 12.990 50.184 1.00 71.25 166 GLY A O 1
ATOM 1347 N N . SER A 1 167 ? -51.050 11.657 49.984 1.00 72.62 167 SER A N 1
ATOM 1348 C CA . SER A 1 167 ? -51.125 11.677 48.505 1.00 72.62 167 SER A CA 1
ATOM 1349 C C . SER A 1 167 ? -51.100 13.075 47.873 1.00 72.62 167 SER A C 1
ATOM 1351 O O . SER A 1 167 ? -50.824 13.203 46.687 1.00 72.62 167 SER A O 1
ATOM 1353 N N . ASN A 1 168 ? -51.380 14.115 48.663 1.00 73.06 168 ASN A N 1
ATOM 1354 C CA . ASN A 1 168 ? -51.483 15.503 48.220 1.00 73.06 168 ASN A CA 1
ATOM 1355 C C . ASN A 1 168 ? -50.299 16.373 48.687 1.00 73.06 168 ASN A C 1
ATOM 1357 O O . ASN A 1 168 ? -50.335 17.591 48.521 1.00 73.06 168 ASN A O 1
ATOM 1361 N N . GLN A 1 169 ? -49.269 15.788 49.307 1.00 61.66 169 GLN A N 1
ATOM 1362 C CA . GLN A 1 169 ? -48.135 16.530 49.853 1.00 61.66 169 GLN A CA 1
ATOM 1363 C C . GLN A 1 169 ? -46.972 16.551 48.853 1.00 61.66 169 GLN A C 1
ATOM 1365 O O . GLN A 1 169 ? -46.347 15.530 48.576 1.00 61.66 169 GLN A O 1
ATOM 1370 N N . ILE A 1 170 ? -46.674 17.734 48.313 1.00 60.78 170 ILE A N 1
ATOM 1371 C CA . ILE A 1 170 ? -45.542 17.957 47.409 1.00 60.78 170 ILE A CA 1
ATOM 1372 C C . ILE A 1 170 ? -44.297 18.209 48.264 1.00 60.78 170 ILE A C 1
ATOM 1374 O O . ILE A 1 170 ? -44.208 19.224 48.950 1.00 60.78 170 ILE A O 1
ATOM 1378 N N . ILE A 1 171 ? -43.335 17.288 48.226 1.00 57.28 171 ILE A N 1
ATOM 1379 C CA . ILE A 1 171 ? -42.029 17.459 48.871 1.00 57.28 171 ILE A CA 1
ATOM 1380 C C . ILE A 1 171 ? -41.034 17.890 47.795 1.00 57.28 171 ILE A C 1
ATOM 1382 O O . ILE A 1 171 ? -40.709 17.110 46.901 1.00 57.28 171 ILE A O 1
ATOM 1386 N N . SER A 1 172 ? -40.537 19.127 47.868 1.00 51.03 172 SER A N 1
ATOM 1387 C CA . SER A 1 172 ? -39.436 19.572 47.012 1.00 51.03 172 SER A CA 1
ATOM 1388 C C . SER A 1 172 ? -38.105 19.175 47.649 1.00 51.03 172 SER A C 1
ATOM 1390 O O . SER A 1 172 ? -37.634 19.829 48.580 1.00 51.03 172 SER A O 1
ATOM 1392 N N . SER A 1 173 ? -37.470 18.114 47.157 1.00 57.41 173 SER A N 1
ATOM 1393 C CA . SER A 1 173 ? -36.061 17.873 47.466 1.00 57.41 173 SER A CA 1
ATOM 1394 C C . SER A 1 173 ? -35.223 18.889 46.692 1.00 57.41 173 SER A C 1
ATOM 1396 O O . SER A 1 173 ? -35.235 18.885 45.458 1.00 57.41 173 SER A O 1
ATOM 1398 N N . ALA A 1 174 ? -34.504 19.765 47.394 1.00 56.16 174 ALA A N 1
ATOM 1399 C CA . ALA A 1 174 ? -33.519 20.631 46.765 1.00 56.16 174 ALA A CA 1
ATOM 1400 C C . ALA A 1 174 ? -32.445 19.741 46.125 1.00 56.16 174 ALA A C 1
ATOM 1402 O O . ALA A 1 174 ? -31.658 19.103 46.821 1.00 56.16 174 ALA A O 1
ATOM 1403 N N . LYS A 1 175 ? -32.434 19.658 44.789 1.00 55.19 175 LYS A N 1
ATOM 1404 C CA . LYS A 1 175 ? -31.287 19.107 44.067 1.00 55.19 175 LYS A CA 1
ATOM 1405 C C . LYS A 1 175 ? -30.075 19.927 44.494 1.00 55.19 175 LYS A C 1
ATOM 1407 O O . LYS A 1 175 ? -30.050 21.134 44.256 1.00 55.19 175 LYS A O 1
ATOM 1412 N N . VAL A 1 176 ? -29.089 19.285 45.116 1.00 58.59 176 VAL A N 1
ATOM 1413 C CA . VAL A 1 176 ? -27.781 19.898 45.349 1.00 58.59 176 VAL A CA 1
ATOM 1414 C C . VAL A 1 176 ? -27.195 20.194 43.970 1.00 58.59 176 VAL A C 1
ATOM 1416 O O . VAL A 1 176 ? -26.682 19.317 43.286 1.00 58.59 176 VAL A O 1
ATOM 1419 N N . SER A 1 177 ? -27.340 21.441 43.528 1.00 51.06 177 SER A N 1
ATOM 1420 C CA . SER A 1 177 ? -26.862 21.961 42.240 1.00 51.06 177 SER A CA 1
ATOM 1421 C C . SER A 1 177 ? -25.349 22.244 42.263 1.00 51.06 177 SER A C 1
ATOM 1423 O O . SER A 1 177 ? -24.873 23.140 41.567 1.00 51.06 177 SER A O 1
ATOM 1425 N N . GLY A 1 178 ? -24.618 21.535 43.126 1.00 54.19 178 GLY A N 1
ATOM 1426 C CA . GLY A 1 178 ? -23.229 21.809 43.480 1.00 54.19 178 GLY A CA 1
ATOM 1427 C C . GLY A 1 178 ? -22.206 20.908 42.802 1.00 54.19 178 GLY A C 1
ATOM 1428 O O . GLY A 1 178 ? -21.023 21.210 42.901 1.00 54.19 178 GLY A O 1
ATOM 1429 N N . ASP A 1 179 ? -22.619 19.857 42.086 1.00 54.91 179 ASP A N 1
ATOM 1430 C CA . ASP A 1 179 ? -21.678 19.061 41.291 1.00 54.91 179 ASP A CA 1
ATOM 1431 C C . ASP A 1 179 ? -21.390 19.781 39.966 1.00 54.91 179 ASP A C 1
ATOM 1433 O O . ASP A 1 179 ? -21.872 19.444 38.881 1.00 54.91 179 ASP A O 1
ATOM 1437 N N . LYS A 1 180 ? -20.692 20.910 40.092 1.00 54.56 180 LYS A N 1
ATOM 1438 C CA . LYS A 1 180 ? -20.185 21.676 38.967 1.00 54.56 180 LYS A CA 1
ATOM 1439 C C . LYS A 1 180 ? -18.899 20.989 38.532 1.00 54.56 180 LYS A C 1
ATOM 1441 O O . LYS A 1 180 ? -17.825 21.322 39.021 1.00 54.56 180 LYS A O 1
ATOM 1446 N N . LEU A 1 181 ? -19.015 20.054 37.594 1.00 54.62 181 LEU A N 1
ATOM 1447 C CA . LEU A 1 181 ? -17.864 19.533 36.864 1.00 54.62 181 LEU A CA 1
ATOM 1448 C C . LEU A 1 181 ? -17.197 20.708 36.135 1.00 54.62 181 LEU A C 1
ATOM 1450 O O . LEU A 1 181 ? -17.642 21.136 35.067 1.00 54.62 181 LEU A O 1
ATOM 1454 N N . ILE A 1 182 ? -16.154 21.278 36.738 1.00 56.59 182 ILE A N 1
ATOM 1455 C CA . ILE A 1 182 ? -15.274 22.226 36.062 1.00 56.59 182 ILE A CA 1
ATOM 1456 C C . ILE A 1 182 ? -14.458 21.382 35.090 1.00 56.59 182 ILE A C 1
ATOM 1458 O O . ILE A 1 182 ? -13.444 20.790 35.443 1.00 56.59 182 ILE A O 1
ATOM 1462 N N . THR A 1 183 ? -14.957 21.272 33.863 1.00 52.91 183 THR A N 1
ATOM 1463 C CA . THR A 1 183 ? -14.159 20.758 32.755 1.00 52.91 183 THR A CA 1
ATOM 1464 C C . THR A 1 183 ? -13.081 21.807 32.505 1.00 52.91 183 THR A C 1
ATOM 1466 O O . THR A 1 183 ? -13.379 22.879 31.983 1.00 52.91 183 THR A O 1
ATOM 1469 N N . GLY A 1 184 ? -11.860 21.543 32.980 1.00 58.53 184 GLY A N 1
ATOM 1470 C CA . GLY A 1 184 ? -10.678 22.291 32.556 1.00 58.53 184 GLY A CA 1
ATOM 1471 C C . GLY A 1 184 ? -10.574 22.237 31.033 1.00 58.53 184 GLY A C 1
ATOM 1472 O O . GLY A 1 184 ? -11.008 21.246 30.445 1.00 58.53 184 GLY A O 1
ATOM 1473 N N . ASP A 1 185 ? -10.094 23.331 30.435 1.00 55.81 185 ASP A N 1
ATOM 1474 C CA . ASP A 1 185 ? -10.124 23.625 28.997 1.00 55.81 185 ASP A CA 1
ATOM 1475 C C . ASP A 1 185 ? -10.115 22.380 28.102 1.00 55.81 185 ASP A C 1
ATOM 1477 O O . ASP A 1 185 ? -9.247 21.510 28.194 1.00 55.81 185 ASP A O 1
ATOM 1481 N N . SER A 1 186 ? -11.121 22.299 27.231 1.00 50.91 186 SER A N 1
ATOM 1482 C CA . SER A 1 186 ? -11.268 21.228 26.254 1.00 50.91 186 SER A CA 1
ATOM 1483 C C . SER A 1 186 ? -10.187 21.345 25.178 1.00 50.91 186 SER A C 1
ATOM 1485 O O . SER A 1 186 ? -10.446 21.829 24.071 1.00 50.91 186 SER A O 1
ATOM 1487 N N . ASP A 1 187 ? -8.983 20.878 25.488 1.00 49.31 187 ASP A N 1
ATOM 1488 C CA . ASP A 1 187 ? -7.942 20.661 24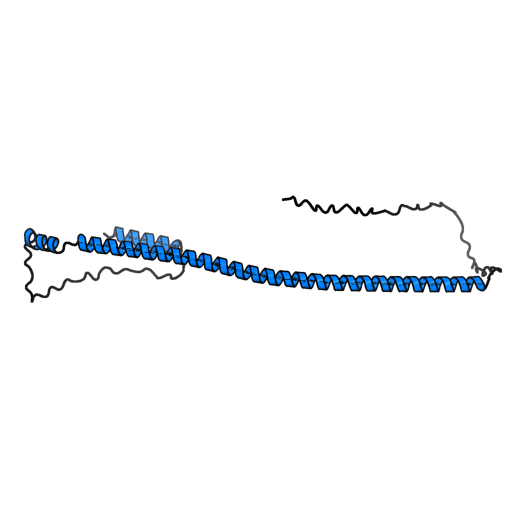.495 1.00 49.31 187 ASP A CA 1
ATOM 1489 C C . ASP A 1 187 ? -8.325 19.435 23.665 1.00 49.31 187 ASP A C 1
ATOM 1491 O O . ASP A 1 187 ? -8.073 18.278 23.993 1.00 49.31 187 ASP A O 1
ATOM 1495 N N . SER A 1 188 ? -9.000 19.718 22.556 1.00 50.44 188 SER A N 1
ATOM 1496 C CA . SER A 1 188 ? -9.419 18.755 21.535 1.00 50.44 188 SER A CA 1
ATOM 1497 C C . SER A 1 188 ? -8.265 18.273 20.640 1.00 50.44 188 SER A C 1
ATOM 1499 O O . SER A 1 188 ? -8.497 17.801 19.526 1.00 50.44 188 SER A O 1
ATOM 1501 N N . SER A 1 189 ? -7.016 18.346 21.108 1.00 48.41 189 SER A N 1
ATOM 1502 C CA . SER A 1 189 ? -5.863 17.793 20.399 1.00 48.41 189 SER A CA 1
ATOM 1503 C C . SER A 1 189 ? -5.399 16.485 21.031 1.00 48.41 189 SER A C 1
ATOM 1505 O O . SER A 1 189 ? -5.145 16.391 22.224 1.00 48.41 189 SER A O 1
ATOM 1507 N N . ILE A 1 190 ? -5.259 15.482 20.168 1.00 53.28 190 ILE A N 1
ATOM 1508 C CA . ILE A 1 190 ? -4.927 14.070 20.417 1.00 53.28 190 ILE A CA 1
ATOM 1509 C C . ILE A 1 190 ? -3.565 13.844 21.115 1.00 53.28 190 ILE A C 1
ATOM 1511 O O . ILE A 1 190 ? -3.248 12.713 21.472 1.00 53.28 190 ILE A O 1
ATOM 1515 N N . ASP A 1 191 ? -2.801 14.899 21.399 1.00 55.12 191 ASP A N 1
ATOM 1516 C CA . ASP A 1 191 ? -1.588 14.842 22.212 1.00 55.12 191 ASP A CA 1
ATOM 1517 C C . ASP A 1 191 ? -1.845 15.470 23.583 1.00 55.12 191 ASP A C 1
ATOM 1519 O O . ASP A 1 191 ? -1.868 16.691 23.748 1.00 55.12 191 ASP A O 1
ATOM 1523 N N . VAL A 1 192 ? -2.019 14.614 24.592 1.00 62.53 192 VAL A N 1
ATOM 1524 C CA . VAL A 1 192 ? -2.002 15.030 25.996 1.00 62.53 192 VAL A CA 1
ATOM 1525 C C . VAL A 1 192 ? -0.595 15.537 26.302 1.00 62.53 192 VAL A C 1
ATOM 1527 O O . VAL A 1 192 ? 0.329 14.747 26.511 1.00 62.53 192 VAL A O 1
ATOM 1530 N N . SER A 1 193 ? -0.425 16.860 26.313 1.00 71.00 193 SER A N 1
ATOM 1531 C CA . SER A 1 193 ? 0.817 17.486 26.758 1.00 71.00 193 SER A CA 1
ATOM 1532 C C . SER A 1 193 ? 1.144 17.006 28.183 1.00 71.00 193 SER A C 1
ATOM 1534 O O . SER A 1 193 ? 0.256 16.998 29.044 1.00 71.00 193 SER A O 1
ATOM 1536 N N . PRO A 1 194 ? 2.399 16.621 28.483 1.00 74.44 194 PRO A N 1
ATOM 1537 C CA . PRO A 1 194 ? 2.802 16.228 29.835 1.00 74.44 194 PRO A CA 1
ATOM 1538 C C . PRO A 1 194 ? 2.544 17.335 30.872 1.00 74.44 194 PRO A C 1
ATOM 1540 O O . PRO A 1 194 ? 2.338 17.040 32.048 1.00 74.44 194 PRO A O 1
ATOM 1543 N N . GLU A 1 195 ? 2.484 18.592 30.431 1.00 76.38 195 GLU A N 1
ATOM 1544 C CA . GLU A 1 195 ? 2.126 19.747 31.254 1.00 76.38 195 GLU A CA 1
ATOM 1545 C C . GLU A 1 195 ? 0.642 19.737 31.660 1.00 76.38 195 GLU A C 1
ATOM 1547 O O . GLU A 1 195 ? 0.315 19.964 32.825 1.00 76.38 195 GLU A O 1
ATOM 1552 N N . ALA A 1 196 ? -0.255 19.365 30.741 1.00 71.00 196 ALA A N 1
ATOM 1553 C CA . ALA A 1 196 ? -1.684 19.231 31.026 1.00 71.00 196 ALA A CA 1
ATOM 1554 C C . ALA A 1 196 ? -1.954 18.102 32.035 1.00 71.00 196 ALA A C 1
ATOM 1556 O O . ALA A 1 196 ? -2.789 18.242 32.927 1.00 71.00 196 ALA A O 1
ATOM 1557 N N . LEU A 1 197 ? -1.197 17.002 31.952 1.00 77.56 197 LEU A N 1
ATOM 1558 C CA . LEU A 1 197 ? -1.301 15.889 32.898 1.00 77.56 197 LEU A CA 1
ATOM 1559 C C . LEU A 1 197 ? -0.767 16.250 34.293 1.00 77.56 197 LEU A C 1
ATOM 1561 O O . LEU A 1 197 ? -1.322 15.797 35.295 1.00 77.56 197 LEU A O 1
ATOM 1565 N N . ALA A 1 198 ? 0.291 17.059 34.374 1.00 82.25 198 ALA A N 1
ATOM 1566 C CA . ALA A 1 198 ? 0.797 17.570 35.647 1.00 82.25 198 ALA A CA 1
ATOM 1567 C C . ALA A 1 198 ? -0.221 18.508 36.314 1.00 82.25 198 ALA A C 1
ATOM 1569 O O . ALA A 1 198 ? -0.540 18.324 37.489 1.00 82.25 198 ALA A O 1
ATOM 1570 N N . LYS A 1 199 ? -0.801 19.430 35.540 1.00 83.69 199 LYS A N 1
ATOM 1571 C CA . LYS A 1 199 ? -1.828 20.363 36.013 1.00 83.69 199 LYS A CA 1
ATOM 1572 C C . LYS A 1 199 ? -3.099 19.643 36.474 1.00 83.69 199 LYS A C 1
ATOM 1574 O O . LYS A 1 199 ? -3.597 19.915 37.559 1.00 83.69 199 LYS A O 1
ATOM 1579 N N . ALA A 1 200 ? -3.563 18.646 35.719 1.00 79.06 200 ALA A N 1
ATOM 1580 C CA . ALA A 1 200 ? -4.717 17.838 36.114 1.00 79.06 200 ALA A CA 1
ATOM 1581 C C . ALA A 1 200 ? -4.478 17.077 37.431 1.00 79.06 200 ALA A C 1
ATOM 1583 O O . ALA A 1 200 ? -5.387 16.965 38.249 1.00 79.06 200 ALA A O 1
ATOM 1584 N N . LYS A 1 201 ? -3.259 16.571 37.668 1.00 83.31 201 LYS A N 1
ATOM 1585 C CA . LYS A 1 201 ? -2.904 15.931 38.948 1.00 83.31 201 LYS A CA 1
ATOM 1586 C C . LYS A 1 201 ? -2.913 16.920 40.109 1.00 83.31 201 LYS A C 1
ATOM 1588 O O . LYS A 1 201 ? -3.349 16.555 41.197 1.00 83.31 201 LYS A O 1
ATOM 1593 N N . GLU A 1 202 ? -2.431 18.136 39.884 1.00 87.44 202 GLU A N 1
ATOM 1594 C CA . GLU A 1 202 ? -2.426 19.199 40.889 1.00 87.44 202 GLU A CA 1
ATOM 1595 C C . GLU A 1 202 ? -3.848 19.646 41.246 1.00 87.44 202 GLU A C 1
ATOM 1597 O O . GLU A 1 202 ? -4.197 19.680 42.426 1.00 87.44 202 GLU A O 1
ATOM 1602 N N . ASP A 1 203 ? -4.692 19.903 40.245 1.00 83.50 203 ASP A N 1
ATOM 1603 C CA . ASP A 1 203 ? -6.089 20.301 40.450 1.00 83.50 203 ASP A CA 1
ATOM 1604 C C . ASP A 1 203 ? -6.869 19.226 41.223 1.00 83.50 203 ASP A C 1
ATOM 1606 O O . ASP A 1 203 ? -7.636 19.530 42.141 1.00 83.50 203 ASP A O 1
ATOM 1610 N N . LEU A 1 204 ? -6.616 17.954 40.903 1.00 81.38 204 LEU A N 1
ATOM 1611 C CA . LEU A 1 204 ? -7.234 16.808 41.564 1.00 81.38 204 LEU A CA 1
ATOM 1612 C C . LEU A 1 204 ? -6.734 16.668 43.011 1.00 81.38 204 LEU A C 1
ATOM 1614 O O . LEU A 1 204 ? -7.541 16.496 43.919 1.00 81.38 204 LEU A O 1
ATOM 1618 N N . ALA A 1 205 ? -5.431 16.831 43.260 1.00 85.12 205 ALA A N 1
ATOM 1619 C CA . ALA A 1 205 ? -4.878 16.832 44.617 1.00 85.12 205 ALA A CA 1
ATOM 1620 C C . ALA A 1 205 ? -5.445 17.975 45.474 1.00 85.12 205 ALA A C 1
ATOM 1622 O O . ALA A 1 205 ? -5.786 17.764 46.637 1.00 85.12 205 ALA A O 1
ATOM 1623 N N . LYS A 1 206 ? -5.596 19.167 44.889 1.00 82.31 206 LYS A N 1
ATOM 1624 C CA . LYS A 1 206 ? -6.152 20.339 45.570 1.00 82.31 206 LYS A CA 1
ATOM 1625 C C . LYS A 1 206 ? -7.610 20.136 45.975 1.00 82.31 206 LYS A C 1
ATOM 1627 O O . LYS A 1 206 ? -7.998 20.542 47.069 1.00 82.31 206 LYS A O 1
ATOM 1632 N N . TYR A 1 207 ? -8.396 19.484 45.120 1.00 78.69 207 TYR A N 1
ATOM 1633 C CA . TYR A 1 207 ? -9.782 19.132 45.419 1.00 78.69 207 TYR A CA 1
ATOM 1634 C C . TYR A 1 207 ? -9.882 18.226 46.655 1.00 78.69 207 TYR A C 1
ATOM 1636 O O . TYR A 1 207 ? -10.606 18.552 47.587 1.00 78.69 207 TYR A O 1
ATOM 1644 N N . PHE A 1 208 ? -9.078 17.159 46.721 1.00 79.31 208 PHE A N 1
ATOM 1645 C CA . PHE A 1 208 ? -9.082 16.228 47.861 1.00 79.31 208 PHE A CA 1
ATOM 1646 C C . PHE A 1 208 ? -8.416 16.763 49.135 1.00 79.31 208 PHE A C 1
ATOM 1648 O O . PHE A 1 208 ? -8.520 16.130 50.179 1.00 79.31 208 PHE A O 1
ATOM 1655 N N . SER A 1 209 ? -7.715 17.896 49.066 1.00 77.81 209 SER A N 1
ATOM 1656 C CA . SER A 1 209 ? -7.132 18.553 50.245 1.00 77.81 209 SER A CA 1
ATOM 1657 C C . SER A 1 209 ? -8.039 19.604 50.894 1.00 77.81 209 SER A C 1
ATOM 1659 O O . SER A 1 209 ? -7.680 20.135 51.941 1.00 77.81 209 SER A O 1
ATOM 1661 N N . ASN A 1 210 ? -9.162 19.947 50.253 1.00 60.44 210 ASN A N 1
ATOM 1662 C CA . ASN A 1 210 ? -10.104 20.971 50.717 1.00 60.44 210 ASN A CA 1
ATOM 1663 C C . ASN A 1 210 ? -11.384 20.394 51.363 1.00 60.44 210 ASN A C 1
ATOM 1665 O O . ASN A 1 210 ? -12.264 21.181 51.716 1.00 60.44 210 ASN A O 1
ATOM 1669 N N . ASP A 1 211 ? -11.459 19.070 51.523 1.00 46.50 211 ASP A N 1
ATOM 1670 C CA . ASP A 1 211 ? -12.394 18.346 52.403 1.00 46.50 211 ASP A CA 1
ATOM 1671 C C . ASP A 1 211 ? -11.675 17.924 53.699 1.00 46.50 211 ASP A C 1
ATOM 1673 O O . ASP A 1 211 ? -12.325 17.931 54.771 1.00 46.50 211 ASP A O 1
#

pLDDT: mean 72.95, std 16.88, range [40.59, 97.62]

Foldseek 3Di:
DDDDDDDDDDPDDDDDDDDDDDDDDDDDDDDDDDDDDPDPPPPPPPPPVPPDVVVVVVVVVVVVVVVVVVVVVVVVVVVVVVVVVVVVVVVVVVVVVVVVVVVVVVVVVVVVVVVVVVVVVVVVVVVVVVVVVVVVVVVVVCCVVVPPVVVVVVCCCPVVVDDDDPPPDDDDDPDPPPPPPPPDDPPVDPDPDVVNVVVVVVVVVVVVVVD